Protein AF-A0A925ALG1-F1 (afdb_monomer_lite)

Foldseek 3Di:
DDPLLVVQLVLVLVLCVVLVQNVLSVLSVPPPRDLLVSVVSSCVGRNLQSVLVSCLVGDVLSLVVCLVNPVPSPVSNVVSVVSSLVVVVPFAADDFAEEAQKEKEQENDDFFKWKDKDPDDTDTDDDDNRIDIDGVVVVVNDFQDKTWIWIFTDDPVDTDTDTPPGIYGYDNPGSHYWYWYWDDDPPPIDIDTDD

Sequence (195 aa):
MNINQITDRSAGIKLAEAAGAPKTAALIADKDACFQDIFESAVSEIGPGPLVEALQKGPRLWSHMALSMLPNLGSHGEALNAALASSLAVSNHAQPGDRISKFSLYMGAAVSGIVRINNTNDYRNLFVKNTYEFNPADQNIPEGTVVRMYFGIEDDVFIGLAPAQETFIFDSSSPKIAYYTSAGIAGSQTFAFQP

pLDDT: mean 74.49, std 14.78, range [29.98, 96.06]

Radius of gyration: 17.81 Å; chains: 1; bounding box: 38×36×49 Å

Secondary structure (DSSP, 8-state):
--HHHHHHHHHHHHHHHHTT-HHHHHHHH-TT--HHHHHHHHHHHH-HHHHHHHHHHS-HHHHHHHHHH-TT-THHHHHHHHHHHHHT-SS-BPPTT-EESEEEEEESS--EEEEEETTSPPEE---BTTEEEE-GGGGTPPTT-EEEEEEEEEETTEEEEEEEEEEEEE-TT---EEEEEEESSTTS-EEEE--

Structure (mmCIF, N/CA/C/O backbone):
data_AF-A0A925ALG1-F1
#
_entry.id   AF-A0A925ALG1-F1
#
loop_
_atom_site.group_PDB
_atom_site.id
_atom_site.type_symbol
_atom_site.label_atom_id
_atom_site.label_alt_id
_atom_site.label_comp_id
_atom_site.label_asym_id
_atom_site.label_entity_id
_atom_site.label_seq_id
_atom_site.pdbx_PDB_ins_code
_atom_site.Cartn_x
_atom_site.Cartn_y
_atom_site.Cartn_z
_atom_site.occupancy
_atom_site.B_iso_or_equiv
_atom_site.auth_seq_id
_atom_site.auth_comp_id
_atom_site.auth_asym_id
_atom_site.auth_atom_id
_atom_site.pdbx_PDB_model_num
ATOM 1 N N . MET A 1 1 ? -4.505 -20.639 6.305 1.00 34.94 1 MET A N 1
ATOM 2 C CA . MET A 1 1 ? -4.236 -19.333 6.942 1.00 34.94 1 MET A CA 1
ATOM 3 C C . MET A 1 1 ? -2.771 -19.006 6.720 1.00 34.94 1 MET A C 1
ATOM 5 O O . MET A 1 1 ? -1.929 -19.818 7.080 1.00 34.94 1 MET A O 1
ATOM 9 N N . ASN A 1 2 ? -2.478 -17.922 6.003 1.00 37.62 2 ASN A N 1
ATOM 10 C CA . ASN A 1 2 ? -1.116 -17.589 5.580 1.00 37.62 2 ASN A CA 1
ATOM 11 C C . ASN A 1 2 ? -0.339 -16.989 6.771 1.00 37.62 2 ASN A C 1
ATOM 13 O O . ASN A 1 2 ? -0.888 -16.158 7.493 1.00 37.62 2 ASN A O 1
ATOM 17 N N . ILE A 1 3 ? 0.919 -17.395 6.977 1.00 29.98 3 ILE A N 1
ATOM 18 C CA . ILE A 1 3 ? 1.796 -16.995 8.102 1.00 29.98 3 ILE A CA 1
ATOM 19 C C . ILE A 1 3 ? 1.869 -15.466 8.279 1.00 29.98 3 ILE A C 1
ATOM 21 O O . ILE A 1 3 ? 2.016 -14.968 9.390 1.00 29.98 3 ILE A O 1
ATOM 25 N N . ASN A 1 4 ? 1.675 -14.708 7.202 1.00 42.00 4 ASN A N 1
ATOM 26 C CA . ASN A 1 4 ? 1.757 -13.249 7.217 1.00 42.00 4 ASN A CA 1
ATOM 27 C C . ASN A 1 4 ? 0.509 -12.552 7.800 1.00 42.00 4 ASN A C 1
ATOM 29 O O . ASN A 1 4 ? 0.645 -11.512 8.439 1.00 42.00 4 ASN A O 1
ATOM 33 N N . GLN A 1 5 ? -0.687 -13.156 7.700 1.00 49.25 5 GLN A N 1
ATOM 34 C CA . GLN A 1 5 ? -1.882 -12.651 8.403 1.00 49.25 5 GLN A CA 1
ATOM 35 C C . GLN A 1 5 ? -1.721 -12.751 9.927 1.00 49.25 5 GLN A C 1
ATOM 37 O O . GLN A 1 5 ? -2.285 -11.947 10.663 1.00 49.25 5 GLN A O 1
ATOM 42 N N . ILE A 1 6 ? -0.919 -13.712 10.399 1.00 51.75 6 ILE A N 1
ATOM 43 C CA . ILE A 1 6 ? -0.624 -13.905 11.822 1.00 51.75 6 ILE A CA 1
ATOM 44 C C . ILE A 1 6 ? 0.330 -12.807 12.326 1.00 51.75 6 ILE A C 1
ATOM 46 O O . ILE A 1 6 ? 0.125 -12.277 13.420 1.00 51.75 6 ILE A O 1
ATOM 50 N N . THR A 1 7 ? 1.330 -12.410 11.530 1.00 57.22 7 THR A N 1
ATOM 51 C CA . THR A 1 7 ? 2.317 -11.386 11.924 1.00 57.22 7 THR A CA 1
ATOM 52 C C . THR A 1 7 ? 1.706 -9.984 12.009 1.00 57.22 7 THR A C 1
ATOM 54 O O . THR A 1 7 ? 1.925 -9.287 13.001 1.00 57.22 7 THR A O 1
ATOM 57 N N . ASP A 1 8 ? 0.881 -9.586 11.036 1.00 68.56 8 ASP A N 1
ATOM 58 C CA . ASP A 1 8 ? 0.255 -8.253 11.031 1.00 68.56 8 ASP A CA 1
ATOM 59 C C . ASP A 1 8 ? -0.795 -8.100 12.131 1.00 68.56 8 ASP A C 1
ATOM 61 O O . ASP A 1 8 ? -0.852 -7.068 12.804 1.00 68.56 8 ASP A O 1
ATOM 65 N N . ARG A 1 9 ? -1.587 -9.150 12.377 1.00 77.19 9 ARG A N 1
ATOM 66 C CA . ARG A 1 9 ? -2.568 -9.156 13.469 1.00 77.19 9 ARG A CA 1
ATOM 67 C C . ARG A 1 9 ? -1.885 -9.166 14.834 1.00 77.19 9 ARG A C 1
ATOM 69 O O . ARG A 1 9 ? -2.334 -8.460 15.726 1.00 77.19 9 ARG A O 1
ATOM 76 N N . SER A 1 10 ? -0.740 -9.836 14.986 1.00 80.62 10 SER A N 1
ATOM 77 C CA . SER A 1 10 ? 0.048 -9.773 16.230 1.00 80.62 10 SER A CA 1
ATOM 78 C C . SER A 1 10 ? 0.541 -8.357 16.553 1.00 80.62 10 SER A C 1
ATOM 80 O O . SER A 1 10 ? 0.537 -7.954 17.716 1.00 80.62 10 SER A O 1
ATOM 82 N N . ALA A 1 11 ? 0.958 -7.584 15.544 1.00 80.81 11 ALA A N 1
ATOM 83 C CA . ALA A 1 11 ? 1.310 -6.176 15.731 1.00 80.81 11 ALA A CA 1
ATOM 84 C C . ALA A 1 11 ? 0.073 -5.324 16.062 1.00 80.81 11 ALA A C 1
ATOM 86 O O . ALA A 1 11 ? 0.122 -4.507 16.981 1.00 80.81 11 ALA A O 1
ATOM 87 N N . GLY A 1 12 ? -1.045 -5.566 15.368 1.00 85.00 12 GLY A N 1
ATOM 88 C CA . GLY A 1 12 ? -2.328 -4.916 15.635 1.00 85.00 12 GLY A CA 1
ATOM 89 C C . GLY A 1 12 ? -2.838 -5.145 17.062 1.00 85.00 12 GLY A C 1
ATOM 90 O O . GLY A 1 12 ? -3.246 -4.188 17.710 1.00 85.00 12 GLY A O 1
ATOM 91 N N . ILE A 1 13 ? -2.739 -6.374 17.586 1.00 88.50 13 ILE A N 1
ATOM 92 C CA . ILE A 1 13 ? -3.120 -6.718 18.969 1.00 88.50 13 ILE A CA 1
ATOM 93 C C . ILE A 1 13 ? -2.320 -5.879 19.962 1.00 88.50 13 ILE A C 1
ATOM 95 O O . ILE A 1 13 ? -2.911 -5.203 20.795 1.00 88.50 13 ILE A O 1
ATOM 99 N N . LYS A 1 14 ? -0.986 -5.847 19.834 1.00 88.75 14 LYS A N 1
ATOM 100 C CA . LYS A 1 14 ? -0.124 -5.068 20.740 1.00 88.75 14 LYS A CA 1
ATOM 101 C C . LYS A 1 14 ? -0.450 -3.578 20.717 1.00 88.75 14 LYS A C 1
ATOM 103 O O . LYS A 1 14 ? -0.397 -2.921 21.752 1.00 88.75 14 LYS A O 1
ATOM 108 N N . LEU A 1 15 ? -0.764 -3.036 19.540 1.00 89.50 15 LEU A N 1
ATOM 109 C CA . LEU A 1 15 ? -1.149 -1.633 19.394 1.00 89.50 15 LEU A CA 1
ATOM 110 C C . LEU A 1 15 ? -2.516 -1.355 20.022 1.00 89.50 15 LEU A C 1
ATOM 112 O O . LEU A 1 15 ? -2.658 -0.355 20.719 1.00 89.50 15 LEU A O 1
ATOM 116 N N . ALA A 1 16 ? -3.489 -2.246 19.828 1.00 91.38 16 ALA A N 1
ATOM 117 C CA . ALA A 1 16 ? -4.804 -2.143 20.449 1.00 91.38 16 ALA A CA 1
ATOM 118 C C . ALA A 1 16 ? -4.712 -2.244 21.981 1.00 91.38 16 ALA A C 1
ATOM 120 O O . ALA A 1 16 ? -5.287 -1.419 22.684 1.00 91.38 16 ALA A O 1
ATOM 121 N N . GLU A 1 17 ? -3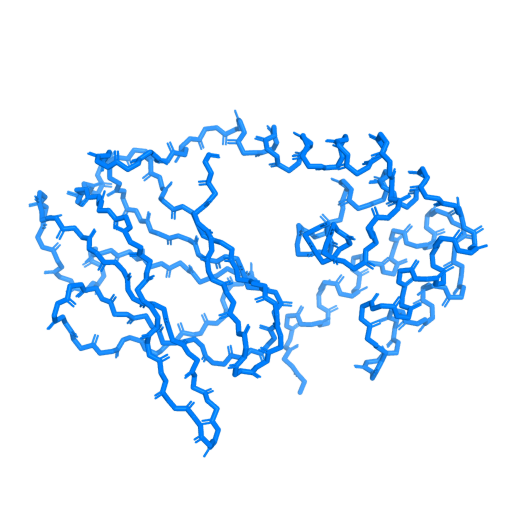.921 -3.180 22.511 1.00 92.50 17 GLU A N 1
ATOM 122 C CA . GLU A 1 17 ? -3.650 -3.301 23.949 1.00 92.50 17 GLU A CA 1
ATOM 123 C C . GLU A 1 17 ? -2.978 -2.041 24.510 1.00 92.50 17 GLU A C 1
ATOM 125 O O . GLU A 1 17 ? -3.431 -1.499 25.517 1.00 92.50 17 GLU A O 1
ATOM 130 N N . ALA A 1 18 ? -1.941 -1.530 23.837 1.00 90.88 18 ALA A N 1
ATOM 131 C CA . ALA A 1 18 ? -1.241 -0.313 24.249 1.00 90.88 18 ALA A CA 1
ATOM 132 C C . ALA A 1 18 ? -2.132 0.940 24.198 1.00 90.88 18 ALA A C 1
ATOM 134 O O . ALA A 1 18 ? -1.929 1.866 24.982 1.00 90.88 18 ALA A O 1
ATOM 135 N N . ALA A 1 19 ? -3.116 0.969 23.296 1.00 91.94 19 ALA A N 1
ATOM 136 C CA . ALA A 1 19 ? -4.103 2.039 23.191 1.00 91.94 19 ALA A CA 1
ATOM 137 C C . ALA A 1 19 ? -5.292 1.874 24.159 1.00 91.94 19 ALA A C 1
ATOM 139 O O . ALA A 1 19 ? -6.139 2.760 24.225 1.00 91.94 19 ALA A O 1
ATOM 140 N N . GLY A 1 20 ? -5.372 0.769 24.910 1.00 92.75 20 GLY A N 1
ATOM 141 C CA . GLY A 1 20 ? -6.489 0.496 25.817 1.00 92.75 20 GLY A CA 1
ATOM 142 C C . GLY A 1 20 ? -7.777 0.053 25.112 1.00 92.75 20 GLY A C 1
ATOM 143 O O . GLY A 1 20 ? -8.861 0.316 25.626 1.00 92.75 20 GLY A O 1
ATOM 144 N N . ALA A 1 21 ? -7.667 -0.623 23.963 1.00 96.06 21 ALA A N 1
ATOM 145 C CA . ALA A 1 21 ? -8.772 -1.126 23.137 1.00 96.06 21 ALA A CA 1
ATOM 146 C C . ALA A 1 21 ? -8.896 -2.671 23.204 1.00 96.06 21 ALA A C 1
ATOM 148 O O . ALA A 1 21 ? -8.574 -3.369 22.235 1.00 96.06 21 ALA A O 1
ATOM 149 N N . PRO A 1 22 ? -9.300 -3.261 24.347 1.00 94.44 22 PRO A N 1
ATOM 150 C CA . PRO A 1 22 ? -9.292 -4.711 24.533 1.00 94.44 22 PRO A CA 1
ATOM 151 C C . PRO A 1 22 ? -10.301 -5.459 23.648 1.00 94.44 22 PRO A C 1
ATOM 153 O O . PRO A 1 22 ? -10.017 -6.592 23.254 1.00 94.44 22 PRO A O 1
ATOM 156 N N . LYS A 1 23 ? -11.458 -4.873 23.295 1.00 94.38 23 LYS A N 1
ATOM 157 C CA . LYS A 1 23 ? -12.413 -5.538 22.383 1.00 94.38 23 LYS A CA 1
ATOM 158 C C . LYS A 1 23 ? -11.875 -5.559 20.960 1.00 94.38 23 LYS A C 1
ATOM 160 O O . LYS A 1 23 ? -11.981 -6.569 20.272 1.00 94.38 23 LYS A O 1
ATOM 165 N N . THR A 1 24 ? -11.233 -4.474 20.555 1.00 94.88 24 THR A N 1
ATOM 166 C CA . THR A 1 24 ? -10.537 -4.358 19.280 1.00 94.88 24 THR A CA 1
ATOM 167 C C . THR A 1 24 ? -9.401 -5.369 19.220 1.00 94.88 24 THR A C 1
ATOM 169 O O . THR A 1 24 ? -9.309 -6.100 18.245 1.00 94.88 24 THR A O 1
ATOM 172 N N . ALA A 1 25 ? -8.589 -5.505 20.273 1.00 92.81 25 ALA A N 1
ATOM 173 C CA . ALA A 1 25 ? -7.551 -6.535 20.340 1.00 92.81 25 ALA A CA 1
ATOM 174 C C . ALA A 1 25 ? -8.131 -7.953 20.171 1.00 92.81 25 ALA A C 1
ATOM 176 O O . ALA A 1 25 ? -7.583 -8.754 19.414 1.00 92.81 25 ALA A O 1
ATOM 177 N N . ALA A 1 26 ? -9.273 -8.246 20.803 1.00 89.50 26 ALA A N 1
ATOM 178 C CA . ALA A 1 26 ? -9.966 -9.524 20.644 1.00 89.50 26 ALA A CA 1
ATOM 179 C C . ALA A 1 26 ? -10.481 -9.747 19.208 1.00 89.50 26 ALA A C 1
ATOM 181 O O . ALA A 1 26 ? -10.302 -10.835 18.666 1.00 89.50 26 ALA A O 1
ATOM 182 N N . LEU A 1 27 ? -11.043 -8.720 18.562 1.00 86.81 27 LEU A N 1
ATOM 183 C CA . LEU A 1 27 ? -11.459 -8.778 17.152 1.00 86.81 27 LEU A CA 1
ATOM 184 C C . LEU A 1 27 ? -10.268 -8.942 16.204 1.00 86.81 27 LEU A C 1
ATOM 186 O O . LEU A 1 27 ? -10.342 -9.671 15.222 1.00 86.81 27 LEU A O 1
ATOM 190 N N . ILE A 1 28 ? -9.132 -8.318 16.504 1.00 84.88 28 ILE A N 1
ATOM 191 C CA . ILE A 1 28 ? -7.907 -8.540 15.736 1.00 84.88 28 ILE A CA 1
ATOM 192 C C . ILE A 1 28 ? -7.408 -9.976 15.933 1.00 84.88 28 ILE A C 1
ATOM 194 O O . ILE A 1 28 ? -6.905 -10.576 14.989 1.00 84.88 28 ILE A O 1
ATOM 198 N N . ALA A 1 29 ? -7.531 -10.556 17.124 1.00 82.81 29 ALA A N 1
ATOM 199 C CA . ALA A 1 29 ? -7.161 -11.952 17.349 1.00 82.81 29 ALA A CA 1
ATOM 200 C C . ALA A 1 29 ? -8.110 -12.935 16.642 1.00 82.81 29 ALA A C 1
ATOM 202 O O . ALA A 1 29 ? -7.680 -14.023 16.252 1.00 82.81 29 ALA A O 1
ATOM 203 N N . ASP A 1 30 ? -9.372 -12.548 16.436 1.00 79.19 30 ASP A N 1
ATOM 204 C CA . ASP A 1 30 ? -10.316 -13.317 15.639 1.00 79.19 30 ASP A CA 1
ATOM 205 C C . ASP A 1 30 ? -9.901 -13.299 14.166 1.00 79.19 30 ASP A C 1
ATOM 207 O O . ASP A 1 30 ? -9.869 -12.272 13.494 1.00 79.19 30 ASP A O 1
ATOM 211 N N . LYS A 1 31 ? -9.567 -14.477 13.656 1.00 71.06 31 LYS A N 1
ATOM 212 C CA . LYS A 1 31 ? -9.092 -14.683 12.293 1.00 71.06 31 LYS A CA 1
ATOM 213 C C . LYS A 1 31 ? -10.182 -14.476 11.233 1.00 71.06 31 LYS A C 1
ATOM 215 O O . LYS A 1 31 ? -9.845 -14.284 10.066 1.00 71.06 31 LYS A O 1
ATOM 220 N N . ASP A 1 32 ? -11.448 -14.547 11.639 1.00 75.12 32 ASP A N 1
ATOM 221 C CA . ASP A 1 32 ? -12.611 -14.424 10.763 1.00 75.12 32 ASP A CA 1
ATOM 222 C C . ASP A 1 32 ? -13.167 -12.982 10.763 1.00 75.12 32 ASP A C 1
ATOM 224 O O . ASP A 1 32 ? -13.966 -12.630 9.896 1.00 75.12 32 ASP A O 1
ATOM 228 N N . ALA A 1 33 ? -12.688 -12.114 11.667 1.00 70.25 33 ALA A N 1
ATOM 229 C CA . ALA A 1 33 ? -13.074 -10.707 11.719 1.00 70.25 33 ALA A CA 1
ATOM 230 C C . ALA A 1 33 ? -12.444 -9.888 10.582 1.00 70.25 33 ALA A C 1
ATOM 232 O O . ALA A 1 33 ? -11.220 -9.916 10.348 1.00 70.25 33 ALA A O 1
ATOM 233 N N . CYS A 1 34 ? -13.285 -9.104 9.907 1.00 74.56 34 CYS A N 1
ATOM 234 C CA . CYS A 1 34 ? -12.868 -8.243 8.812 1.00 74.56 34 CYS A CA 1
ATOM 235 C C . CYS A 1 34 ? -12.305 -6.900 9.314 1.00 74.56 34 CYS A C 1
ATOM 237 O O . CYS A 1 34 ? -12.505 -6.498 10.459 1.00 74.56 34 CYS A O 1
ATOM 239 N N . PHE A 1 35 ? -11.581 -6.186 8.445 1.00 78.31 35 PHE A N 1
ATOM 240 C CA . PHE A 1 35 ? -10.994 -4.885 8.789 1.00 78.31 35 PHE A CA 1
ATOM 241 C C . PHE A 1 35 ? -12.040 -3.840 9.186 1.00 78.31 35 PHE A C 1
ATOM 243 O O . PHE A 1 35 ? -11.765 -3.029 10.065 1.00 78.31 35 PHE A O 1
ATOM 250 N N . GLN A 1 36 ? -13.231 -3.876 8.582 1.00 79.25 36 GLN A N 1
ATOM 251 C CA . GLN A 1 36 ? -14.299 -2.939 8.914 1.00 79.25 36 GLN A CA 1
ATOM 252 C C . GLN A 1 36 ? -14.731 -3.093 10.379 1.00 79.25 36 GLN A C 1
ATOM 254 O O . GLN A 1 36 ? -14.685 -2.110 11.114 1.00 79.25 36 GLN A O 1
ATOM 259 N N . ASP A 1 37 ? -15.028 -4.316 10.831 1.00 80.00 37 ASP A N 1
ATOM 260 C CA . ASP A 1 37 ? -15.434 -4.583 12.221 1.00 80.00 37 ASP A CA 1
ATOM 261 C C . ASP A 1 37 ? -14.347 -4.169 13.225 1.00 80.00 37 ASP A C 1
ATOM 263 O O . ASP A 1 37 ? -14.627 -3.588 14.275 1.00 80.00 37 ASP A O 1
ATOM 267 N N . ILE A 1 38 ? -13.080 -4.433 12.884 1.00 87.12 38 ILE A N 1
ATOM 268 C CA . ILE A 1 38 ? -11.923 -4.042 13.698 1.00 87.12 38 ILE A CA 1
ATOM 269 C C . ILE A 1 38 ? -11.857 -2.520 13.833 1.00 87.12 38 ILE A C 1
ATOM 271 O O . ILE A 1 38 ? -11.677 -2.005 14.936 1.00 87.12 38 ILE A O 1
ATOM 275 N N . PHE A 1 39 ? -11.987 -1.791 12.726 1.00 89.81 39 PHE A N 1
ATOM 276 C CA . PHE A 1 39 ? -11.885 -0.338 12.735 1.00 89.81 39 PHE A CA 1
ATOM 277 C C . PHE A 1 39 ? -13.088 0.331 13.395 1.00 89.81 39 PHE A C 1
ATOM 279 O O . PHE A 1 39 ? -12.896 1.276 14.156 1.00 89.81 39 PHE A O 1
ATOM 286 N N . GLU A 1 40 ? -14.303 -0.168 13.177 1.00 88.75 40 GLU A N 1
ATOM 287 C CA . GLU A 1 40 ? -15.501 0.319 13.866 1.00 88.75 40 GLU A CA 1
ATOM 288 C C . GLU A 1 40 ? -15.393 0.101 15.382 1.00 88.75 40 GLU A C 1
ATOM 290 O O . GLU A 1 40 ? -15.655 1.025 16.158 1.00 88.75 40 GLU A O 1
ATOM 295 N N . SER A 1 41 ? -14.908 -1.070 15.815 1.00 92.25 41 SER A N 1
ATOM 296 C CA . SER A 1 41 ? -14.611 -1.334 17.228 1.00 92.25 41 SER A CA 1
ATOM 297 C C . SER A 1 41 ? -13.553 -0.377 17.775 1.00 92.25 41 SER A C 1
ATOM 299 O O . SER A 1 41 ? -13.741 0.193 18.850 1.00 92.25 41 SER A O 1
ATOM 301 N N . ALA A 1 42 ? -12.469 -0.145 17.032 1.00 93.69 42 ALA A N 1
ATOM 302 C CA . ALA A 1 42 ? -11.399 0.744 17.468 1.00 93.69 42 ALA A CA 1
ATOM 303 C C . ALA A 1 42 ? -11.889 2.190 17.613 1.00 93.69 42 ALA A C 1
ATOM 305 O O . ALA A 1 42 ? -11.650 2.829 18.636 1.00 93.69 42 ALA A O 1
ATOM 306 N N . VAL A 1 43 ? -12.641 2.700 16.633 1.00 92.62 43 VAL A N 1
ATOM 307 C CA . VAL A 1 43 ? -13.268 4.025 16.727 1.00 92.62 43 VAL A CA 1
ATOM 308 C C . VAL A 1 43 ? -14.210 4.089 17.930 1.00 92.62 43 VAL A C 1
ATOM 310 O O . VAL A 1 43 ? -14.211 5.093 18.638 1.00 92.62 43 VAL A O 1
ATOM 313 N N . SER A 1 44 ? -14.977 3.031 18.203 1.00 93.44 44 SER A N 1
ATOM 314 C CA . SER A 1 44 ? -15.883 2.998 19.352 1.00 93.44 44 SER A CA 1
ATOM 315 C C . SER A 1 44 ? -15.165 2.947 20.706 1.00 93.44 44 SER A C 1
ATOM 317 O O . SER A 1 44 ? -15.717 3.460 21.678 1.00 93.44 44 SER A O 1
ATOM 319 N N . GLU A 1 45 ? -14.002 2.299 20.812 1.00 95.62 45 GLU A N 1
ATOM 320 C CA . GLU A 1 45 ? -13.286 2.145 22.086 1.00 95.62 45 GLU A CA 1
ATOM 321 C C . GLU A 1 45 ? -12.354 3.313 22.396 1.00 95.62 45 GLU A C 1
ATOM 323 O O . GLU A 1 45 ? -12.323 3.786 23.530 1.00 95.62 45 GLU A O 1
ATOM 328 N N . ILE A 1 46 ? -11.593 3.769 21.401 1.00 94.31 46 ILE A N 1
ATOM 329 C CA . ILE A 1 46 ? -10.515 4.747 21.601 1.00 94.31 46 ILE A CA 1
ATOM 330 C C . ILE A 1 46 ? -10.713 6.031 20.797 1.00 94.31 46 ILE A C 1
ATOM 332 O O . ILE A 1 46 ? -9.968 6.990 20.977 1.00 94.31 46 ILE A O 1
ATOM 336 N N . GLY A 1 47 ? -11.731 6.092 19.940 1.00 92.06 47 GLY A N 1
ATOM 337 C CA . GLY A 1 47 ? -11.982 7.245 19.084 1.00 92.06 47 GLY A CA 1
ATOM 338 C C . GLY A 1 47 ? -11.058 7.313 17.858 1.00 92.06 47 GLY A C 1
ATOM 339 O O . GLY A 1 47 ? -10.061 6.593 17.756 1.00 92.06 47 GLY A O 1
ATOM 340 N N . PRO A 1 48 ? -11.371 8.202 16.897 1.00 89.25 48 PRO A N 1
ATOM 341 C CA . PRO A 1 48 ? -10.651 8.290 15.626 1.00 89.25 48 PRO A CA 1
ATOM 342 C C . PRO A 1 48 ? -9.210 8.801 15.775 1.00 89.25 48 PRO A C 1
ATOM 344 O O . PRO A 1 48 ? -8.331 8.336 15.058 1.00 89.25 48 PRO A O 1
ATOM 347 N N . GLY A 1 49 ? -8.943 9.722 16.707 1.00 89.56 49 GLY A N 1
ATOM 348 C CA . GLY A 1 49 ? -7.600 10.278 16.920 1.00 89.56 49 GLY A CA 1
ATOM 349 C C . GLY A 1 49 ? -6.586 9.218 17.371 1.00 89.56 49 GLY A C 1
ATOM 350 O O . GLY A 1 49 ? -5.635 8.950 16.634 1.00 89.56 49 GLY A O 1
ATOM 351 N N . 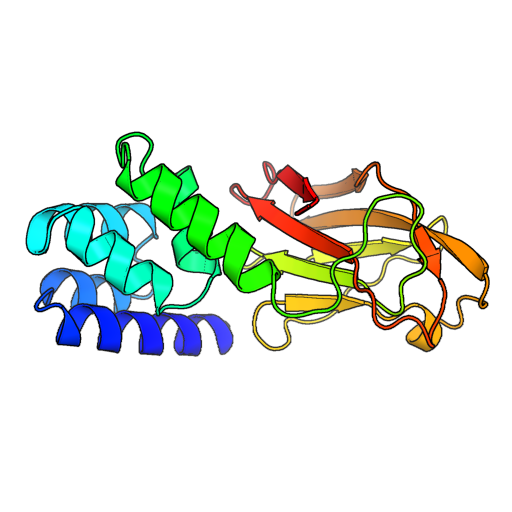PRO A 1 50 ? -6.806 8.556 18.523 1.00 91.00 50 PRO A N 1
ATOM 352 C CA . PRO A 1 50 ? -5.941 7.471 18.992 1.00 91.00 50 PRO A CA 1
ATOM 353 C C . PRO A 1 50 ? -5.843 6.291 18.020 1.00 91.00 50 PRO A C 1
ATOM 355 O O . PRO A 1 50 ? -4.770 5.702 17.884 1.00 91.00 50 PRO A O 1
ATOM 358 N N . LEU A 1 51 ? -6.920 5.975 17.287 1.00 91.88 51 LEU A N 1
ATOM 359 C CA . LEU A 1 51 ? -6.859 5.000 16.198 1.00 91.88 51 LEU A CA 1
ATOM 360 C C . LEU A 1 51 ? -5.852 5.427 15.121 1.00 91.88 51 LEU A C 1
ATOM 362 O O . LEU A 1 51 ? -4.990 4.635 14.749 1.00 91.88 51 LEU A O 1
ATOM 366 N N . VAL A 1 52 ? -5.917 6.668 14.634 1.00 89.25 52 VAL A N 1
ATOM 367 C CA . VAL A 1 52 ? -4.968 7.169 13.629 1.00 89.25 52 VAL A CA 1
ATOM 368 C C . VAL A 1 52 ? -3.527 7.142 14.143 1.00 89.25 52 VAL A C 1
ATOM 370 O O . VAL A 1 52 ? -2.639 6.705 13.412 1.00 89.25 52 VAL A O 1
ATOM 373 N N . GLU A 1 53 ? -3.278 7.516 15.398 1.00 88.31 53 GLU A N 1
ATOM 374 C CA . GLU A 1 53 ? -1.938 7.417 15.996 1.00 88.31 53 GLU A CA 1
ATOM 375 C C . GLU A 1 53 ? -1.424 5.971 16.069 1.00 88.31 53 GLU A C 1
ATOM 377 O O . GLU A 1 53 ? -0.233 5.717 15.864 1.00 88.31 53 GLU A O 1
ATOM 382 N N . ALA A 1 54 ? -2.305 5.010 16.360 1.00 89.25 54 ALA A N 1
ATOM 383 C CA . ALA A 1 54 ? -1.963 3.592 16.359 1.00 89.25 54 ALA A CA 1
ATOM 384 C C . ALA A 1 54 ? -1.669 3.090 14.936 1.00 89.25 54 ALA A C 1
ATOM 386 O O . ALA A 1 54 ? -0.672 2.399 14.722 1.00 89.25 54 ALA A O 1
ATOM 387 N N . LEU A 1 55 ? -2.477 3.490 13.950 1.00 87.19 55 LEU A N 1
ATOM 388 C CA . LEU A 1 55 ? -2.295 3.144 12.537 1.00 87.19 55 LEU A CA 1
ATOM 389 C C . LEU A 1 55 ? -0.976 3.689 11.975 1.00 87.19 55 LEU A C 1
ATOM 391 O O . LEU A 1 55 ? -0.276 2.983 11.255 1.00 87.19 55 LEU A O 1
ATOM 395 N N . GLN A 1 56 ? -0.566 4.896 12.369 1.00 83.75 56 GLN A N 1
ATOM 396 C CA . GLN A 1 56 ? 0.738 5.458 11.990 1.00 83.75 56 GLN A CA 1
ATOM 397 C C . GLN A 1 56 ? 1.934 4.627 12.492 1.00 83.75 56 GLN A C 1
ATOM 399 O O . GLN A 1 56 ? 3.004 4.674 11.887 1.00 83.75 56 GLN A O 1
ATOM 404 N N . LYS A 1 57 ? 1.765 3.865 13.580 1.00 82.12 57 LYS A N 1
ATOM 405 C CA . LYS A 1 57 ? 2.797 2.985 14.164 1.00 82.12 57 LYS A CA 1
ATOM 406 C C . LYS A 1 57 ? 2.678 1.532 13.692 1.00 82.12 57 LYS A C 1
ATOM 408 O O . LYS A 1 57 ? 3.599 0.744 13.908 1.00 82.12 57 LYS A O 1
ATOM 413 N N . GLY A 1 58 ? 1.535 1.166 13.117 1.00 76.38 58 GLY A N 1
ATOM 414 C CA . GLY A 1 58 ? 1.200 -0.195 12.719 1.00 76.38 58 GLY A CA 1
ATOM 415 C C . GLY A 1 58 ? 1.601 -0.551 11.290 1.00 76.38 58 GLY A C 1
ATOM 416 O O . GLY A 1 58 ? 2.234 0.236 10.584 1.00 76.38 58 GLY A O 1
ATOM 417 N N . PRO A 1 59 ? 1.244 -1.767 10.840 1.00 72.12 59 PRO A N 1
ATOM 418 C CA . PRO A 1 59 ? 1.471 -2.176 9.462 1.00 72.12 59 PRO A CA 1
ATOM 419 C C . PRO A 1 59 ? 0.755 -1.227 8.491 1.00 72.12 59 PRO A C 1
ATOM 421 O O . PRO A 1 59 ? -0.441 -0.980 8.629 1.00 72.12 59 PRO A O 1
ATOM 424 N N . ARG A 1 60 ? 1.461 -0.744 7.461 1.00 72.75 60 ARG A N 1
ATOM 425 C CA . ARG A 1 60 ? 0.924 0.222 6.477 1.00 72.75 60 ARG A CA 1
ATOM 426 C C . ARG A 1 60 ? -0.398 -0.197 5.847 1.00 72.75 60 ARG A C 1
ATOM 428 O O . ARG A 1 60 ? -1.251 0.647 5.590 1.00 72.75 60 ARG A O 1
ATOM 435 N N . LEU A 1 61 ? -0.554 -1.498 5.610 1.00 70.19 61 LEU A N 1
ATOM 436 C CA . LEU A 1 61 ? -1.784 -2.088 5.100 1.00 70.19 61 LEU A CA 1
ATOM 437 C C . LEU A 1 61 ? -3.005 -1.603 5.891 1.00 70.19 61 LEU A C 1
ATOM 439 O O . LEU A 1 61 ? -4.000 -1.200 5.302 1.00 70.19 61 LEU A O 1
ATOM 443 N N . TRP A 1 62 ? -2.908 -1.567 7.217 1.00 80.75 62 TRP A N 1
ATOM 444 C CA . TRP A 1 62 ? -4.011 -1.182 8.087 1.00 80.75 62 TRP A CA 1
ATOM 445 C C . TRP A 1 62 ? -4.384 0.282 7.901 1.00 80.75 62 TRP A C 1
ATOM 447 O O . TRP A 1 62 ? -5.562 0.606 7.835 1.00 80.75 62 TRP A O 1
ATOM 457 N N . SER A 1 63 ? -3.393 1.155 7.741 1.00 83.00 63 SER A N 1
ATOM 458 C CA . SER A 1 63 ? -3.605 2.578 7.476 1.00 83.00 63 SER A CA 1
ATOM 459 C C . SER A 1 63 ? -4.277 2.818 6.124 1.00 83.00 63 SER A C 1
ATOM 461 O O . SER A 1 63 ? -5.206 3.617 6.038 1.00 83.00 63 SER A O 1
ATOM 463 N N . HIS A 1 64 ? -3.869 2.095 5.075 1.00 74.56 64 HIS A N 1
ATOM 464 C CA . HIS A 1 64 ? -4.529 2.167 3.765 1.00 74.56 64 HIS A CA 1
ATOM 465 C C . HIS A 1 64 ? -5.970 1.641 3.812 1.00 74.56 64 HIS A C 1
ATOM 467 O O . HIS A 1 64 ? -6.878 2.258 3.247 1.00 74.56 64 HIS A O 1
ATOM 473 N N . MET A 1 65 ? -6.195 0.526 4.513 1.00 75.19 65 MET A N 1
ATOM 474 C CA . MET A 1 65 ? -7.536 -0.032 4.693 1.00 75.19 65 MET A CA 1
ATOM 475 C C . MET A 1 65 ? -8.422 0.920 5.498 1.00 75.19 65 MET A C 1
ATOM 477 O O . MET A 1 65 ? -9.560 1.156 5.108 1.00 75.19 65 MET A O 1
ATOM 481 N N . ALA A 1 66 ? -7.891 1.541 6.551 1.00 83.12 66 ALA A N 1
ATOM 482 C CA . ALA A 1 66 ? -8.610 2.526 7.349 1.00 83.12 66 ALA A CA 1
ATOM 483 C C . ALA A 1 66 ? -9.014 3.753 6.520 1.00 83.12 66 ALA A C 1
ATOM 485 O O . ALA A 1 66 ? -10.163 4.170 6.598 1.00 83.12 66 ALA A O 1
ATOM 486 N N . LEU A 1 67 ? -8.132 4.289 5.668 1.00 80.56 67 LEU A N 1
ATOM 487 C CA . LEU A 1 67 ? -8.481 5.396 4.762 1.00 80.56 67 LEU A CA 1
ATOM 488 C C . LEU A 1 67 ? -9.584 5.027 3.761 1.00 80.56 67 LEU A C 1
ATOM 490 O O . LEU A 1 67 ? -10.380 5.881 3.384 1.00 80.56 67 LEU A O 1
ATOM 494 N N . SER A 1 68 ? -9.638 3.762 3.342 1.00 75.69 68 SER A N 1
ATOM 495 C CA . SER A 1 68 ? -10.656 3.277 2.403 1.00 75.69 68 SER A CA 1
ATOM 496 C C . SER A 1 68 ? -11.999 3.001 3.088 1.00 75.69 68 SER A C 1
ATOM 498 O O . SER A 1 68 ? -13.051 3.184 2.483 1.00 75.69 68 SER A O 1
ATOM 500 N N . MET A 1 69 ? -11.966 2.535 4.339 1.00 78.81 69 MET A N 1
ATOM 501 C CA . MET A 1 69 ? -13.140 2.050 5.075 1.00 78.81 69 MET A CA 1
ATOM 502 C C . MET A 1 69 ? -13.736 3.086 6.031 1.00 78.81 69 MET A C 1
ATOM 504 O O . MET A 1 69 ? -14.899 2.965 6.404 1.00 78.81 69 MET A O 1
ATOM 508 N N . LEU A 1 70 ? -12.975 4.111 6.419 1.00 81.62 70 LEU A N 1
ATOM 509 C CA . LEU A 1 70 ? -13.406 5.159 7.342 1.00 81.62 70 LEU A CA 1
ATOM 510 C C . LEU A 1 70 ? -13.468 6.517 6.616 1.00 81.62 70 LEU A C 1
ATOM 512 O O . LEU A 1 70 ? -12.602 7.372 6.821 1.00 81.62 70 LEU A O 1
ATOM 516 N N . PRO A 1 71 ? -14.508 6.770 5.796 1.00 67.56 71 PRO A N 1
ATOM 517 C CA . PRO A 1 71 ? -14.621 8.003 5.009 1.00 67.56 71 PRO A CA 1
ATOM 518 C C . PRO A 1 71 ? -14.736 9.279 5.866 1.00 67.56 71 PRO A C 1
ATOM 520 O O . PRO A 1 71 ? -14.522 10.379 5.366 1.00 67.56 71 PRO A O 1
ATOM 523 N N . ASN A 1 72 ? -15.035 9.146 7.163 1.00 69.88 72 ASN A N 1
ATOM 524 C CA . ASN A 1 72 ? -15.294 10.258 8.082 1.00 69.88 72 ASN A CA 1
ATOM 525 C C . ASN A 1 72 ? -14.149 10.534 9.075 1.00 69.88 72 ASN A C 1
ATOM 527 O O . ASN A 1 72 ? -14.386 11.103 10.138 1.00 69.88 72 ASN A O 1
ATOM 531 N N . LEU A 1 73 ? -12.903 10.157 8.762 1.00 75.75 73 LEU A N 1
ATOM 532 C CA . LEU A 1 73 ? -11.754 10.481 9.626 1.00 75.75 73 LEU A CA 1
ATOM 533 C C . LEU A 1 73 ? -11.408 11.984 9.661 1.00 75.75 73 LEU A C 1
ATOM 535 O O . LEU A 1 73 ? -10.618 12.408 10.505 1.00 75.75 73 LEU A O 1
ATOM 539 N N . GLY A 1 74 ? -11.978 12.799 8.767 1.00 76.88 74 GLY A N 1
ATOM 540 C CA . GLY A 1 74 ? -11.742 14.245 8.720 1.00 76.88 74 GLY A CA 1
ATOM 541 C C . GLY A 1 74 ? -10.251 14.586 8.616 1.00 76.88 74 GLY A C 1
ATOM 542 O O . GLY A 1 74 ? -9.501 13.921 7.901 1.00 76.88 74 GLY A O 1
ATOM 543 N N . SER A 1 75 ? -9.797 15.575 9.388 1.00 79.88 75 SER A N 1
ATOM 544 C CA . SER A 1 75 ? -8.383 15.978 9.440 1.00 79.88 75 SER A CA 1
ATOM 545 C C . SER A 1 75 ? -7.438 14.868 9.927 1.00 79.88 75 SER A C 1
ATOM 547 O O . SER A 1 75 ? -6.255 14.881 9.590 1.00 79.88 75 SER A O 1
ATOM 549 N N . HIS A 1 76 ? -7.931 13.863 10.663 1.00 80.50 76 HIS A N 1
ATOM 550 C CA . HIS A 1 76 ? -7.123 12.693 11.027 1.00 80.50 76 HIS A CA 1
ATOM 551 C C . HIS A 1 76 ? -6.857 11.786 9.820 1.00 80.50 76 HIS A C 1
ATOM 553 O O . HIS A 1 76 ? -5.784 11.192 9.728 1.00 80.50 76 HIS A O 1
ATOM 559 N N . GLY A 1 77 ? -7.795 11.712 8.871 1.00 78.94 77 GLY A N 1
ATOM 560 C CA . GLY A 1 77 ? -7.605 11.007 7.604 1.00 78.94 77 GLY A CA 1
ATOM 561 C C . GLY A 1 77 ? -6.536 11.686 6.752 1.00 78.94 77 GLY A C 1
ATOM 562 O O . GLY A 1 77 ? -5.638 11.022 6.242 1.00 78.94 77 GLY A O 1
ATOM 563 N N . GLU A 1 78 ? -6.557 13.018 6.682 1.00 77.69 78 GLU A N 1
ATOM 564 C CA . GLU A 1 78 ? -5.512 13.800 6.009 1.00 77.69 78 GLU A CA 1
ATOM 565 C C . GLU A 1 78 ? -4.139 13.597 6.660 1.00 77.69 78 GLU A C 1
ATOM 567 O O . GLU A 1 78 ? -3.160 13.358 5.958 1.00 77.69 78 GLU A O 1
ATOM 572 N N . ALA A 1 79 ? -4.060 13.613 7.995 1.00 76.19 79 ALA A N 1
ATOM 573 C CA . ALA A 1 79 ? -2.819 13.365 8.727 1.00 76.19 79 ALA A CA 1
ATOM 574 C C . ALA A 1 79 ? -2.297 11.931 8.544 1.00 76.19 79 ALA A C 1
ATOM 576 O O . ALA A 1 79 ? -1.089 11.722 8.436 1.00 76.19 79 ALA A O 1
ATOM 577 N N . LEU A 1 80 ? -3.184 10.933 8.485 1.00 80.25 80 LEU A N 1
ATOM 578 C CA . LEU A 1 80 ? -2.811 9.548 8.199 1.00 80.25 80 LEU A CA 1
ATOM 579 C C . LEU A 1 80 ? -2.308 9.398 6.759 1.00 80.25 80 LEU A C 1
ATOM 581 O O . LEU A 1 80 ? -1.280 8.764 6.534 1.00 80.25 80 LEU A O 1
ATOM 585 N N . ASN A 1 81 ? -2.980 10.032 5.798 1.00 74.69 81 ASN A N 1
ATOM 586 C CA . ASN A 1 81 ? -2.566 10.044 4.398 1.00 74.69 81 ASN A CA 1
ATOM 587 C C . ASN A 1 81 ? -1.219 10.770 4.218 1.00 74.69 81 ASN A C 1
ATOM 589 O O . ASN A 1 81 ? -0.323 10.272 3.543 1.00 74.69 81 ASN A O 1
ATOM 593 N N . ALA A 1 82 ? -1.020 11.895 4.909 1.00 69.81 82 ALA A N 1
ATOM 594 C CA . ALA A 1 82 ? 0.249 12.615 4.939 1.00 69.81 82 ALA A CA 1
ATOM 595 C C . ALA A 1 82 ? 1.357 11.823 5.650 1.00 69.81 82 ALA A C 1
ATOM 597 O O . ALA A 1 82 ? 2.508 11.888 5.234 1.00 69.81 82 ALA A O 1
ATOM 598 N N . ALA A 1 83 ? 1.053 11.051 6.697 1.00 69.00 83 ALA A N 1
ATOM 599 C CA . ALA A 1 83 ? 2.010 10.152 7.351 1.00 69.00 83 ALA A CA 1
ATOM 600 C C . ALA A 1 83 ? 2.410 8.975 6.444 1.00 69.00 83 ALA A C 1
ATOM 602 O O . ALA A 1 83 ? 3.579 8.580 6.393 1.00 69.00 83 ALA A O 1
ATOM 603 N N . LEU A 1 84 ? 1.464 8.442 5.670 1.00 68.12 84 LEU A N 1
ATOM 604 C CA . LEU A 1 84 ? 1.752 7.453 4.633 1.00 68.12 84 LEU A CA 1
ATOM 605 C C . LEU A 1 84 ? 2.631 8.054 3.526 1.00 68.12 84 LEU A C 1
ATOM 607 O O . LEU A 1 84 ? 3.648 7.456 3.184 1.00 68.12 84 LEU A O 1
ATOM 611 N N . ALA A 1 85 ? 2.327 9.272 3.072 1.00 61.91 85 ALA A N 1
ATOM 612 C CA . ALA A 1 85 ? 3.120 10.010 2.087 1.00 61.91 85 ALA A CA 1
ATOM 613 C C . ALA A 1 85 ? 4.505 10.455 2.607 1.00 61.91 85 ALA A C 1
ATOM 615 O O . ALA A 1 85 ? 5.488 10.447 1.877 1.00 61.91 85 ALA A O 1
ATOM 616 N N . SER A 1 86 ? 4.631 10.819 3.883 1.00 53.47 86 SER A N 1
ATOM 617 C CA . SER A 1 86 ? 5.892 11.303 4.472 1.00 53.47 86 SER A CA 1
ATOM 618 C C . SER A 1 86 ? 6.791 10.180 4.979 1.00 53.47 86 SER A C 1
ATOM 620 O O . SER A 1 86 ? 8.008 10.318 4.955 1.00 53.47 86 SER A O 1
ATOM 622 N N . SER A 1 87 ? 6.245 9.018 5.342 1.00 48.66 87 SER A N 1
ATOM 623 C CA . SER A 1 87 ? 7.065 7.814 5.534 1.00 48.66 87 SER A CA 1
ATOM 624 C C . SER A 1 87 ? 7.552 7.219 4.203 1.00 48.66 87 SER A C 1
ATOM 626 O O . SER A 1 87 ? 8.452 6.384 4.209 1.00 48.66 87 SER A O 1
ATOM 628 N N . LEU A 1 88 ? 7.001 7.650 3.056 1.00 48.78 88 LEU A N 1
ATOM 629 C CA . LEU A 1 88 ? 7.606 7.480 1.723 1.00 48.78 88 LEU A CA 1
ATOM 630 C C . LEU A 1 88 ? 8.713 8.521 1.444 1.00 48.78 88 LEU A C 1
ATOM 632 O O . LEU A 1 88 ? 9.517 8.320 0.538 1.00 48.78 88 LEU A O 1
ATOM 636 N N . ALA A 1 89 ? 8.822 9.587 2.249 1.00 43.09 89 ALA A N 1
ATOM 637 C CA . ALA A 1 89 ? 9.882 10.595 2.134 1.00 43.09 89 ALA A CA 1
ATOM 638 C C . ALA A 1 89 ? 11.234 10.144 2.724 1.00 43.09 89 ALA A C 1
ATOM 640 O O . ALA A 1 89 ? 12.203 10.904 2.706 1.00 43.09 89 ALA A O 1
ATOM 641 N N . VAL A 1 90 ? 11.348 8.892 3.184 1.00 48.16 90 VAL A N 1
ATOM 642 C CA . VAL A 1 90 ? 12.647 8.245 3.405 1.00 48.16 90 VAL A CA 1
ATOM 643 C C . VAL A 1 90 ? 13.045 7.497 2.126 1.00 48.16 90 VAL A C 1
ATOM 645 O O . VAL A 1 90 ? 12.723 6.327 1.969 1.00 48.16 90 VAL A O 1
ATOM 648 N N . SER A 1 91 ? 13.747 8.219 1.239 1.00 62.00 91 SER A N 1
ATOM 649 C CA . SER A 1 91 ? 14.659 7.772 0.161 1.00 62.00 91 SER A CA 1
ATOM 650 C C . SER A 1 91 ? 14.182 6.666 -0.798 1.00 62.00 91 SER A C 1
ATOM 652 O O . SER A 1 91 ? 13.966 5.540 -0.368 1.00 62.00 91 SER A O 1
ATOM 654 N N . ASN A 1 92 ? 14.197 6.967 -2.111 1.00 74.56 92 ASN A N 1
ATOM 655 C CA . ASN A 1 92 ? 14.126 6.040 -3.262 1.00 74.56 92 ASN A CA 1
ATOM 656 C C . ASN A 1 92 ? 12.776 5.909 -3.988 1.00 74.56 92 ASN A C 1
ATOM 658 O O . ASN A 1 92 ? 12.579 4.953 -4.726 1.00 74.56 92 ASN A O 1
ATOM 662 N N . HIS A 1 93 ? 11.842 6.842 -3.850 1.00 77.50 93 HIS A N 1
ATOM 663 C CA . HIS A 1 93 ? 10.618 6.784 -4.652 1.00 77.50 93 HIS A CA 1
ATOM 664 C C . HIS A 1 93 ? 10.887 7.158 -6.126 1.00 77.50 93 HIS A C 1
ATOM 666 O O . HIS A 1 93 ? 11.599 8.127 -6.409 1.00 77.50 93 HIS A O 1
ATOM 672 N N . ALA A 1 94 ? 10.364 6.373 -7.066 1.00 83.12 94 ALA A N 1
ATOM 673 C CA . ALA A 1 94 ? 10.411 6.677 -8.493 1.00 83.12 94 ALA A CA 1
ATOM 674 C C . ALA A 1 94 ? 9.195 7.499 -8.914 1.00 83.12 94 ALA A C 1
ATOM 676 O O . ALA A 1 94 ? 8.121 7.288 -8.386 1.00 83.12 94 ALA A O 1
ATOM 677 N N . GLN A 1 95 ? 9.336 8.386 -9.889 1.00 84.50 95 GLN A N 1
ATOM 678 C CA . GLN A 1 95 ? 8.236 9.007 -10.629 1.00 84.50 95 GLN A CA 1
ATOM 679 C C . GLN A 1 95 ? 8.094 8.340 -12.005 1.00 84.50 95 GLN A C 1
ATOM 681 O O . GLN A 1 95 ? 9.050 7.717 -12.479 1.00 84.50 95 GLN A O 1
ATOM 686 N N . PRO A 1 96 ? 6.943 8.452 -12.690 1.00 84.75 96 PRO A N 1
ATOM 687 C CA . PRO A 1 96 ? 6.813 7.952 -14.053 1.00 84.75 96 PRO A CA 1
ATOM 688 C C . PRO A 1 96 ? 7.917 8.519 -14.957 1.00 84.75 96 PRO A C 1
ATOM 690 O O . PRO A 1 96 ? 8.205 9.715 -14.945 1.00 84.75 96 PRO A O 1
ATOM 693 N N . GLY A 1 97 ? 8.569 7.642 -15.718 1.00 84.19 97 GLY A N 1
ATOM 694 C CA . GLY A 1 97 ? 9.728 7.969 -16.553 1.00 84.19 97 GLY A CA 1
ATOM 695 C C . GLY A 1 97 ? 11.086 7.911 -15.843 1.00 84.19 97 GLY A C 1
ATOM 696 O O . GLY A 1 97 ? 12.113 7.939 -16.522 1.00 84.19 97 GLY A O 1
ATOM 697 N N . ASP A 1 98 ? 11.126 7.776 -14.514 1.00 89.50 98 ASP A N 1
ATOM 698 C CA . ASP A 1 98 ? 12.382 7.573 -13.795 1.00 89.50 98 ASP A CA 1
ATOM 699 C C . ASP A 1 98 ? 13.040 6.228 -14.124 1.00 89.50 98 ASP A C 1
ATOM 701 O O . ASP A 1 98 ? 12.413 5.254 -14.555 1.00 89.50 98 ASP A O 1
ATOM 705 N N . ARG A 1 99 ? 14.343 6.182 -13.841 1.00 92.50 99 ARG A N 1
ATOM 706 C CA . ARG A 1 99 ? 15.125 4.952 -13.760 1.00 92.50 99 ARG A CA 1
ATOM 707 C C . ARG A 1 99 ? 14.861 4.245 -12.437 1.00 92.50 99 ARG A C 1
ATOM 709 O O . ARG A 1 99 ? 14.956 4.896 -11.399 1.00 92.50 99 ARG A O 1
ATOM 716 N N . ILE A 1 100 ? 14.603 2.942 -12.447 1.00 90.75 100 ILE A N 1
ATOM 717 C CA . ILE A 1 100 ? 14.292 2.154 -11.244 1.00 90.75 100 ILE A CA 1
ATOM 718 C C . ILE A 1 100 ? 15.088 0.854 -11.190 1.00 90.75 100 ILE A C 1
ATOM 720 O O . ILE A 1 100 ? 15.311 0.228 -12.223 1.00 90.75 100 ILE A O 1
ATOM 724 N N . SER A 1 101 ? 15.435 0.408 -9.987 1.00 88.38 101 SER A N 1
ATOM 725 C CA . SER A 1 101 ? 16.059 -0.904 -9.778 1.00 88.38 101 SER A CA 1
ATOM 726 C C . SER A 1 101 ? 15.036 -2.011 -9.556 1.00 88.38 101 SER A C 1
ATOM 728 O O . SER A 1 101 ? 15.271 -3.152 -9.941 1.00 88.38 101 SER A O 1
ATOM 730 N N . LYS A 1 102 ? 13.886 -1.694 -8.956 1.00 84.75 102 LYS A N 1
ATOM 731 C CA . LYS A 1 102 ? 12.823 -2.669 -8.694 1.00 84.75 102 LYS A CA 1
ATOM 732 C C . LYS A 1 102 ? 11.449 -2.026 -8.552 1.00 84.75 102 LYS A C 1
ATOM 734 O O . LYS A 1 102 ? 11.303 -0.805 -8.485 1.00 84.75 102 LYS A O 1
ATOM 739 N N . PHE A 1 103 ? 10.451 -2.892 -8.474 1.00 80.94 103 PHE A N 1
ATOM 740 C CA . PHE A 1 103 ? 9.065 -2.568 -8.193 1.00 80.94 103 PHE A CA 1
ATOM 741 C C . PHE A 1 103 ? 8.620 -3.202 -6.884 1.00 80.94 103 PHE A C 1
ATOM 743 O O . PHE A 1 103 ? 9.044 -4.311 -6.554 1.00 80.94 103 PHE A O 1
ATOM 750 N N . SER A 1 104 ? 7.710 -2.530 -6.188 1.00 78.38 104 SER A N 1
ATOM 751 C CA . SER A 1 104 ? 7.131 -3.014 -4.939 1.00 78.38 104 SER A CA 1
ATOM 752 C C . SER A 1 104 ? 5.621 -2.767 -4.924 1.00 78.38 104 SER A C 1
ATOM 754 O O . SER A 1 104 ? 5.169 -1.628 -5.008 1.00 78.38 104 SER A O 1
ATOM 756 N N . LEU A 1 105 ? 4.828 -3.830 -4.802 1.00 73.75 105 LEU A N 1
ATOM 757 C CA . LEU A 1 105 ? 3.373 -3.763 -4.654 1.00 73.75 105 LEU A CA 1
ATOM 758 C C . LEU A 1 105 ? 2.973 -4.107 -3.215 1.00 73.75 105 LEU A C 1
ATOM 760 O O . LEU A 1 105 ? 3.234 -5.211 -2.737 1.00 73.75 105 LEU A O 1
ATOM 764 N N . TYR A 1 106 ? 2.282 -3.182 -2.554 1.00 68.44 106 TYR A N 1
ATOM 765 C CA . TYR A 1 106 ? 1.665 -3.388 -1.247 1.00 68.44 106 TYR A CA 1
ATOM 766 C C . TYR A 1 106 ? 0.222 -3.862 -1.426 1.00 68.44 106 TYR A C 1
ATOM 768 O O . TYR A 1 106 ? -0.611 -3.141 -1.983 1.00 68.44 106 TYR A O 1
ATOM 776 N N . MET A 1 107 ? -0.083 -5.075 -0.961 1.00 63.91 107 MET A N 1
ATOM 777 C CA . MET A 1 107 ? -1.400 -5.673 -1.169 1.00 63.91 107 MET A CA 1
ATOM 778 C C . MET A 1 107 ? -2.344 -5.509 0.021 1.00 63.91 107 MET A C 1
ATOM 780 O O . MET A 1 107 ? -2.008 -5.875 1.143 1.00 63.91 107 MET A O 1
ATOM 784 N N . GLY A 1 108 ? -3.550 -5.019 -0.292 1.00 50.47 108 GLY A N 1
ATOM 785 C CA . GLY A 1 108 ? -4.729 -4.847 0.569 1.00 50.47 108 GLY A CA 1
ATOM 786 C C . GLY A 1 108 ? -5.340 -6.138 1.138 1.00 50.47 108 GLY A C 1
ATOM 787 O O . GLY A 1 108 ? -5.886 -6.152 2.239 1.00 50.47 108 GLY A O 1
ATOM 788 N N . ALA A 1 109 ? -5.273 -7.229 0.368 1.00 47.44 109 ALA A N 1
ATOM 789 C CA . ALA A 1 109 ? -5.961 -8.491 0.644 1.00 47.44 109 ALA A CA 1
ATOM 790 C C . ALA A 1 109 ? -5.118 -9.706 0.215 1.00 47.44 109 ALA A C 1
ATOM 792 O O . ALA A 1 109 ? -4.247 -9.601 -0.649 1.00 47.44 109 ALA A O 1
ATOM 793 N N . ALA A 1 110 ? -5.387 -10.871 0.813 1.00 47.44 110 ALA A N 1
ATOM 794 C CA . ALA A 1 110 ? -4.707 -12.127 0.504 1.00 47.44 110 ALA A CA 1
ATOM 795 C C . ALA A 1 110 ? -5.275 -12.757 -0.779 1.00 47.44 110 ALA A C 1
ATOM 797 O O . ALA A 1 110 ? -6.163 -13.601 -0.710 1.00 47.44 110 ALA A O 1
ATOM 798 N N . VAL A 1 111 ? -4.764 -12.350 -1.940 1.00 50.12 111 VAL A N 1
ATOM 799 C CA . VAL A 1 111 ? -5.005 -13.038 -3.219 1.00 50.12 111 VAL A CA 1
ATOM 800 C C . VAL A 1 111 ? -3.683 -13.345 -3.911 1.00 50.12 111 VAL A C 1
ATOM 802 O O . VAL A 1 111 ? -2.670 -12.690 -3.662 1.00 50.12 111 VAL A O 1
ATOM 805 N N . SER A 1 112 ? -3.683 -14.361 -4.767 1.00 55.44 112 SER A N 1
ATOM 806 C CA . SER A 1 112 ? -2.557 -14.675 -5.642 1.00 55.44 112 SER A CA 1
ATOM 807 C C . SER A 1 112 ? -2.434 -13.569 -6.695 1.00 55.44 112 SER A C 1
ATOM 809 O O . SER A 1 112 ? -3.332 -13.382 -7.513 1.00 55.44 112 SER A O 1
ATOM 811 N N . GLY A 1 113 ? -1.351 -12.792 -6.645 1.00 60.59 113 GLY A N 1
ATOM 812 C CA . GLY A 1 113 ? -1.056 -11.759 -7.637 1.00 60.59 113 GLY A CA 1
ATOM 813 C C . GLY A 1 113 ? -0.350 -12.333 -8.867 1.00 60.59 113 GLY A C 1
ATOM 814 O O . GLY A 1 113 ? 0.606 -13.100 -8.731 1.00 60.59 113 GLY A O 1
ATOM 815 N N . ILE A 1 114 ? -0.792 -11.927 -10.057 1.00 66.50 114 ILE A N 1
ATOM 816 C CA . ILE A 1 114 ? -0.054 -12.090 -11.313 1.00 66.50 114 ILE A CA 1
ATOM 817 C C . ILE A 1 114 ? 0.641 -10.767 -11.609 1.00 66.50 114 ILE A C 1
ATOM 819 O O . ILE A 1 114 ? 0.002 -9.716 -11.605 1.00 66.50 114 ILE A O 1
ATOM 823 N N . VAL A 1 115 ? 1.935 -10.808 -11.902 1.00 70.88 115 VAL A N 1
ATOM 824 C CA . VAL A 1 115 ? 2.660 -9.652 -12.431 1.00 70.88 115 VAL A CA 1
ATOM 825 C C . VAL A 1 115 ? 3.173 -9.999 -13.816 1.00 70.88 115 VAL A C 1
ATOM 827 O O . VAL A 1 115 ? 3.818 -11.027 -14.008 1.00 70.88 115 VAL A O 1
ATOM 830 N N . ARG A 1 116 ? 2.923 -9.126 -14.788 1.00 74.38 116 ARG A N 1
ATOM 831 C CA . ARG A 1 116 ? 3.549 -9.198 -16.111 1.00 74.38 116 ARG A CA 1
ATOM 832 C C . ARG A 1 116 ? 4.334 -7.925 -16.363 1.00 74.38 116 ARG A C 1
ATOM 834 O O . ARG A 1 116 ? 3.816 -6.834 -16.132 1.00 74.38 116 ARG A O 1
ATOM 841 N N . ILE A 1 117 ? 5.551 -8.065 -16.888 1.00 73.56 117 ILE A N 1
ATOM 842 C CA . ILE A 1 117 ? 6.327 -6.922 -17.376 1.00 73.56 117 ILE A CA 1
ATOM 843 C C . ILE A 1 117 ? 6.375 -6.933 -18.893 1.00 73.56 117 ILE A C 1
ATOM 845 O O . ILE A 1 117 ? 6.803 -7.915 -19.500 1.00 73.56 117 ILE A O 1
ATOM 849 N N . ASN A 1 118 ? 5.976 -5.826 -19.516 1.00 77.38 118 ASN A N 1
ATOM 850 C CA . ASN A 1 118 ? 5.895 -5.709 -20.970 1.00 77.38 118 ASN A CA 1
ATOM 851 C C . ASN A 1 118 ? 5.114 -6.903 -21.562 1.00 77.38 118 ASN A C 1
ATOM 853 O O . ASN A 1 118 ? 3.981 -7.150 -21.159 1.00 77.38 118 ASN A O 1
ATOM 857 N N . ASN A 1 119 ? 5.737 -7.658 -22.472 1.00 72.69 119 ASN A N 1
ATOM 858 C CA . ASN A 1 119 ? 5.177 -8.861 -23.096 1.00 72.69 119 ASN A CA 1
ATOM 859 C C . ASN A 1 119 ? 5.903 -10.142 -22.640 1.00 72.69 119 ASN A C 1
ATOM 861 O O . ASN A 1 119 ? 6.013 -11.094 -23.408 1.00 72.69 119 ASN A O 1
ATOM 865 N N . THR A 1 120 ? 6.466 -10.145 -21.429 1.00 72.62 120 THR A N 1
ATOM 866 C CA . THR A 1 120 ? 7.083 -11.351 -20.849 1.00 72.62 120 THR A CA 1
ATOM 867 C C . THR A 1 120 ? 6.023 -12.321 -20.318 1.00 72.62 120 THR A C 1
ATOM 869 O O . THR A 1 120 ? 4.830 -12.006 -20.305 1.00 72.62 120 THR A O 1
ATOM 872 N N . ASN A 1 121 ? 6.455 -13.519 -19.913 1.00 75.75 121 ASN A N 1
ATOM 873 C CA . ASN A 1 121 ? 5.576 -14.494 -19.274 1.00 75.75 121 ASN A CA 1
ATOM 874 C C . ASN A 1 121 ? 5.007 -13.952 -17.959 1.00 75.75 121 ASN A C 1
ATOM 876 O O . ASN A 1 121 ? 5.598 -13.089 -17.313 1.00 75.75 121 ASN A O 1
ATOM 880 N N . ASP A 1 122 ? 3.864 -14.500 -17.557 1.00 72.12 122 ASP A N 1
ATOM 881 C CA . ASP A 1 122 ? 3.256 -14.181 -16.272 1.00 72.12 122 ASP A CA 1
ATOM 882 C C . ASP A 1 122 ? 4.125 -14.691 -15.128 1.00 72.12 122 ASP A C 1
ATOM 884 O O . ASP A 1 122 ? 4.390 -15.890 -15.009 1.00 72.12 122 ASP A O 1
ATOM 888 N N . TYR A 1 123 ? 4.526 -13.772 -14.258 1.00 70.19 123 TYR A N 1
ATOM 889 C CA . TYR A 1 123 ? 5.206 -14.098 -13.022 1.00 70.19 123 TYR A CA 1
ATOM 890 C C . TYR A 1 123 ? 4.166 -14.254 -11.926 1.00 70.19 123 TYR A C 1
ATOM 892 O O . TYR A 1 123 ? 3.424 -13.332 -11.583 1.00 70.19 123 TYR A O 1
ATOM 900 N N . ARG A 1 124 ? 4.123 -15.463 -11.383 1.00 64.38 124 ARG A N 1
ATOM 901 C CA . ARG A 1 124 ? 3.253 -15.867 -10.285 1.00 64.38 124 ARG A CA 1
ATOM 902 C C . ARG A 1 124 ? 4.189 -16.316 -9.182 1.00 64.38 124 ARG A C 1
ATOM 904 O O . ARG A 1 124 ? 4.810 -17.342 -9.400 1.00 64.38 124 ARG A O 1
ATOM 911 N N . ASN A 1 125 ? 4.395 -15.552 -8.104 1.00 60.16 125 ASN A N 1
ATOM 912 C CA . ASN A 1 125 ? 5.014 -16.026 -6.843 1.00 60.16 125 ASN A CA 1
ATOM 913 C C . ASN A 1 125 ? 5.112 -14.890 -5.800 1.00 60.16 125 ASN A C 1
ATOM 915 O O . ASN A 1 125 ? 5.551 -13.790 -6.111 1.00 60.16 125 ASN A O 1
ATOM 919 N N . LEU A 1 126 ? 4.453 -15.067 -4.646 1.00 51.00 126 LEU A N 1
ATOM 920 C CA . LEU A 1 126 ? 4.935 -15.452 -3.299 1.00 51.00 126 LEU A CA 1
ATOM 921 C C . LEU A 1 126 ? 5.235 -14.246 -2.392 1.00 51.00 126 LEU A C 1
ATOM 923 O O . LEU A 1 126 ? 6.311 -13.663 -2.400 1.00 51.00 126 LEU A O 1
ATOM 927 N N . PHE A 1 127 ? 4.225 -13.942 -1.573 1.00 51.72 127 PHE A N 1
ATOM 928 C CA . PHE A 1 127 ? 4.207 -13.024 -0.434 1.00 51.72 127 PHE A CA 1
ATOM 929 C C . PHE A 1 127 ? 5.495 -13.098 0.411 1.00 51.72 127 PHE A C 1
ATOM 931 O O . PHE A 1 127 ? 5.630 -13.969 1.276 1.00 51.72 127 PHE A O 1
ATOM 938 N N . VAL A 1 128 ? 6.409 -12.142 0.245 1.00 44.44 128 VAL A N 1
ATOM 939 C CA . VAL A 1 128 ? 7.515 -11.925 1.187 1.00 44.44 128 VAL A CA 1
ATOM 940 C C . VAL A 1 128 ? 7.235 -10.628 1.940 1.00 44.44 128 VAL A C 1
ATOM 942 O O . VAL A 1 128 ? 7.224 -9.554 1.354 1.00 44.44 128 VAL A O 1
ATOM 945 N N . LYS A 1 129 ? 6.996 -10.707 3.257 1.00 50.38 129 LYS A N 1
ATOM 946 C CA . LYS A 1 129 ? 6.860 -9.523 4.134 1.00 50.38 129 LYS A CA 1
ATOM 947 C C . LYS A 1 129 ? 5.802 -8.499 3.659 1.00 50.38 129 LYS A C 1
ATOM 949 O O . LYS A 1 129 ? 6.057 -7.298 3.653 1.00 50.38 129 LYS A O 1
ATOM 954 N N . ASN A 1 130 ? 4.620 -8.972 3.254 1.00 51.34 130 ASN A N 1
ATOM 955 C CA . ASN A 1 130 ? 3.467 -8.142 2.850 1.00 51.34 130 ASN A CA 1
ATOM 956 C C . ASN A 1 130 ? 3.672 -7.254 1.609 1.00 51.34 130 ASN A C 1
ATOM 958 O O . ASN A 1 130 ? 2.853 -6.376 1.341 1.00 51.34 130 ASN A O 1
ATOM 962 N N . THR A 1 131 ? 4.745 -7.475 0.849 1.00 57.38 131 THR A N 1
ATOM 963 C CA . THR A 1 131 ? 5.044 -6.728 -0.375 1.00 57.38 131 THR A CA 1
ATOM 964 C C . THR A 1 131 ? 5.421 -7.715 -1.471 1.00 57.38 131 THR A C 1
ATOM 966 O O . THR A 1 131 ? 6.182 -8.653 -1.238 1.00 57.38 131 THR A O 1
ATOM 969 N N . TYR A 1 132 ? 4.896 -7.518 -2.672 1.00 69.38 132 TYR A N 1
ATOM 970 C CA . TYR A 1 132 ? 5.409 -8.190 -3.858 1.00 69.38 132 TYR A CA 1
ATOM 971 C C . TYR A 1 132 ? 6.544 -7.336 -4.396 1.00 69.38 132 TYR A C 1
ATOM 973 O O . TYR A 1 132 ? 6.301 -6.252 -4.924 1.00 69.38 132 TYR A O 1
ATOM 981 N N . GLU A 1 133 ? 7.778 -7.793 -4.218 1.00 72.56 133 GLU A N 1
ATOM 982 C CA . GLU A 1 133 ? 8.922 -7.173 -4.873 1.00 72.56 133 GLU A CA 1
ATOM 983 C C . GLU A 1 133 ? 9.186 -7.867 -6.204 1.00 72.56 133 GLU A C 1
ATOM 985 O O . GLU A 1 133 ? 9.241 -9.094 -6.281 1.00 72.56 133 GLU A O 1
ATOM 990 N N . PHE A 1 134 ? 9.367 -7.070 -7.249 1.00 76.94 134 PHE A N 1
ATOM 991 C CA . PHE A 1 134 ? 9.795 -7.551 -8.547 1.00 76.94 134 PHE A CA 1
ATOM 992 C C . PHE A 1 134 ? 11.069 -6.821 -8.956 1.00 76.94 134 PHE A C 1
ATOM 994 O O . PHE A 1 134 ? 11.084 -5.596 -9.091 1.00 76.94 134 PHE A O 1
ATOM 1001 N N . ASN A 1 135 ? 12.129 -7.585 -9.195 1.00 82.25 135 ASN A N 1
ATOM 1002 C CA . ASN A 1 135 ? 13.390 -7.084 -9.714 1.00 82.25 135 ASN A CA 1
ATOM 1003 C C . ASN A 1 135 ? 13.536 -7.505 -11.189 1.00 82.25 135 ASN A C 1
ATOM 1005 O O . ASN A 1 135 ? 13.628 -8.704 -11.463 1.00 82.25 135 ASN A O 1
ATOM 1009 N N . PRO A 1 136 ? 13.572 -6.561 -12.150 1.00 83.50 136 PRO A N 1
ATOM 1010 C CA . PRO A 1 136 ? 13.765 -6.890 -13.562 1.00 83.50 136 PRO A CA 1
ATOM 1011 C C . PRO A 1 136 ? 15.043 -7.688 -13.856 1.00 83.50 136 PRO A C 1
ATOM 1013 O O . PRO A 1 136 ? 15.028 -8.518 -14.769 1.00 83.50 136 PRO A O 1
ATOM 1016 N N . ALA A 1 137 ? 16.105 -7.518 -13.057 1.00 84.69 137 ALA A N 1
ATOM 1017 C CA . ALA A 1 137 ? 17.337 -8.297 -13.199 1.00 84.69 137 ALA A CA 1
ATOM 1018 C C . ALA A 1 137 ? 17.097 -9.804 -13.024 1.00 84.69 137 ALA A C 1
ATOM 1020 O O . ALA A 1 137 ? 17.614 -10.603 -13.805 1.00 84.69 137 ALA A O 1
ATOM 1021 N N . ASP A 1 138 ? 16.262 -10.191 -12.053 1.00 82.00 138 ASP A N 1
ATOM 1022 C CA . ASP A 1 138 ? 15.966 -11.597 -11.743 1.00 82.00 138 ASP A CA 1
ATOM 1023 C C . ASP A 1 138 ? 15.244 -12.298 -12.906 1.00 82.00 138 ASP A C 1
ATOM 1025 O O . ASP A 1 138 ? 15.227 -13.524 -12.989 1.00 82.00 138 ASP A O 1
ATOM 1029 N N . GLN A 1 139 ? 14.664 -11.515 -13.822 1.00 77.75 139 GLN A N 1
ATOM 1030 C CA . GLN A 1 139 ? 13.974 -11.992 -15.019 1.00 77.75 139 GLN A CA 1
ATOM 1031 C C . GLN A 1 139 ? 14.778 -11.786 -16.308 1.00 77.75 139 GLN A C 1
ATOM 1033 O O . GLN A 1 139 ? 14.228 -11.904 -17.403 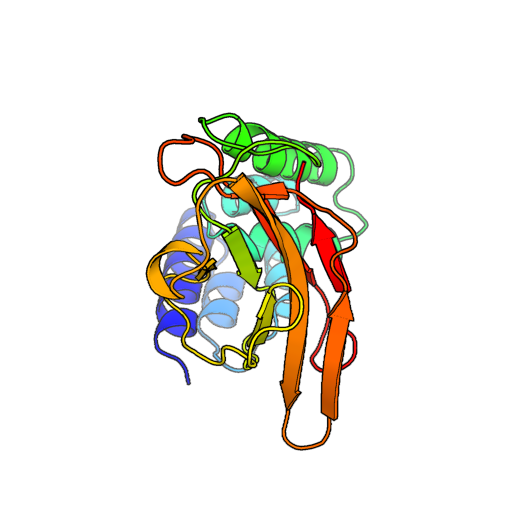1.00 77.75 139 GLN A O 1
ATOM 1038 N N . ASN A 1 140 ? 16.078 -11.492 -16.202 1.00 85.56 140 ASN A N 1
ATOM 1039 C CA . ASN A 1 140 ? 16.966 -11.226 -17.337 1.00 85.56 140 ASN A CA 1
ATOM 1040 C C . ASN A 1 140 ? 16.492 -10.066 -18.234 1.00 85.56 140 ASN A C 1
ATOM 1042 O O . ASN A 1 140 ? 16.759 -10.057 -19.438 1.00 85.56 140 ASN A O 1
ATOM 1046 N N . ILE A 1 141 ? 15.777 -9.086 -17.672 1.00 83.44 141 ILE A N 1
ATOM 1047 C CA . ILE A 1 141 ? 15.385 -7.883 -18.411 1.00 83.44 141 ILE A CA 1
ATOM 1048 C C . ILE A 1 141 ? 16.625 -6.982 -18.553 1.00 83.44 141 ILE A C 1
ATOM 1050 O O . ILE A 1 141 ? 17.239 -6.649 -17.540 1.00 83.44 141 ILE A O 1
ATOM 1054 N N . PRO A 1 142 ? 17.011 -6.565 -19.775 1.00 89.44 142 PRO A N 1
ATOM 1055 C CA . PRO A 1 142 ? 18.202 -5.743 -19.970 1.00 89.44 142 PRO A CA 1
ATOM 1056 C C . PRO A 1 142 ? 18.072 -4.335 -19.383 1.00 89.44 142 PRO A C 1
ATOM 1058 O O . PRO A 1 142 ? 17.019 -3.700 -19.487 1.00 89.44 142 PRO A O 1
ATOM 1061 N N . GLU A 1 143 ? 19.179 -3.819 -18.858 1.00 92.06 143 GLU A N 1
ATOM 1062 C CA . GLU A 1 143 ? 19.368 -2.412 -18.482 1.00 92.06 143 GLU A CA 1
ATOM 1063 C C . GLU A 1 143 ? 18.896 -1.444 -19.579 1.00 92.06 143 GLU A C 1
ATOM 1065 O O . GLU A 1 143 ? 19.116 -1.672 -20.770 1.00 92.06 143 GLU A O 1
ATOM 1070 N N . GLY A 1 144 ? 18.243 -0.348 -19.190 1.00 89.44 144 GLY A N 1
ATOM 1071 C CA . GLY A 1 144 ? 17.695 0.647 -20.117 1.00 89.44 144 GLY A CA 1
ATOM 1072 C C . GLY A 1 144 ? 16.366 0.259 -20.777 1.00 89.44 144 GLY A C 1
ATOM 1073 O O . GLY A 1 144 ? 15.779 1.083 -21.481 1.00 89.44 144 GLY A O 1
ATOM 1074 N N . THR A 1 145 ? 15.856 -0.955 -20.546 1.00 89.81 145 THR A N 1
ATOM 1075 C CA . THR A 1 145 ? 14.544 -1.378 -21.053 1.00 89.81 145 THR A CA 1
ATOM 1076 C C . THR A 1 145 ? 13.430 -0.559 -20.405 1.00 89.81 145 THR A C 1
ATOM 1078 O O . THR A 1 145 ? 13.375 -0.427 -19.182 1.00 89.81 145 THR A O 1
ATOM 1081 N N . VAL A 1 146 ? 12.499 -0.048 -21.217 1.00 89.31 146 VAL A N 1
ATOM 1082 C CA . VAL A 1 146 ? 11.251 0.524 -20.697 1.00 89.31 146 VAL A CA 1
ATOM 1083 C C . VAL A 1 146 ? 10.407 -0.606 -20.129 1.00 89.31 146 VAL A C 1
ATOM 1085 O O . VAL A 1 146 ? 10.086 -1.559 -20.836 1.00 89.31 146 VAL A O 1
ATOM 1088 N N . VAL A 1 147 ? 10.036 -0.497 -18.865 1.00 85.00 147 VAL A N 1
ATOM 1089 C CA . VAL A 1 147 ? 9.251 -1.482 -18.128 1.00 85.00 147 VAL A CA 1
ATOM 1090 C C . VAL A 1 147 ? 7.838 -0.947 -17.894 1.00 85.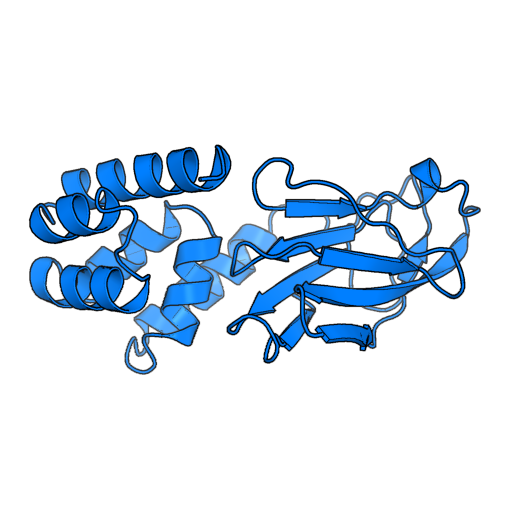00 147 VAL A C 1
ATOM 1092 O O . VAL A 1 147 ? 7.645 0.151 -17.371 1.00 85.00 147 VAL A O 1
ATOM 1095 N N . ARG A 1 148 ? 6.846 -1.735 -18.316 1.00 82.56 148 ARG A N 1
ATOM 1096 C CA . ARG A 1 148 ? 5.412 -1.551 -18.052 1.00 82.56 148 ARG A CA 1
ATOM 1097 C C . ARG A 1 148 ? 4.914 -2.709 -17.224 1.00 82.56 148 ARG A C 1
ATOM 1099 O O . ARG A 1 148 ? 5.213 -3.849 -17.576 1.00 82.56 148 ARG A O 1
ATOM 1106 N N . MET A 1 149 ? 4.140 -2.432 -16.184 1.00 75.38 149 MET A N 1
ATOM 1107 C CA . MET A 1 149 ? 3.625 -3.482 -15.316 1.00 75.38 149 MET A CA 1
ATOM 1108 C C . MET A 1 149 ? 2.131 -3.693 -15.499 1.00 75.38 149 MET A C 1
ATOM 1110 O O . MET A 1 149 ? 1.345 -2.751 -15.565 1.00 75.38 149 MET A O 1
ATOM 1114 N N . TYR A 1 150 ? 1.744 -4.957 -15.519 1.00 74.94 150 TYR A N 1
ATOM 1115 C CA . TYR A 1 150 ? 0.358 -5.375 -15.449 1.00 74.94 150 TYR A CA 1
ATOM 1116 C C . TYR A 1 150 ? 0.189 -6.196 -14.185 1.00 74.94 150 TYR A C 1
ATOM 1118 O O . TYR A 1 150 ? 0.964 -7.123 -13.939 1.00 74.94 150 TYR A O 1
ATOM 1126 N N . PHE A 1 151 ? -0.821 -5.844 -13.403 1.00 72.50 151 PHE A N 1
ATOM 1127 C CA . PHE A 1 151 ? -1.180 -6.560 -12.196 1.00 72.50 151 PHE A CA 1
ATOM 1128 C C . PHE A 1 151 ? -2.451 -7.335 -12.450 1.00 72.50 151 PHE A C 1
ATOM 1130 O O . PHE A 1 151 ? -3.402 -6.807 -13.016 1.00 72.50 151 PHE A O 1
ATOM 1137 N N . GLY A 1 152 ? -2.488 -8.580 -12.018 1.00 64.44 152 GLY A N 1
ATOM 1138 C CA . GLY A 1 152 ? -3.689 -9.379 -12.079 1.00 64.44 152 GLY A CA 1
ATOM 1139 C C . GLY A 1 152 ? -3.960 -10.101 -10.794 1.00 64.44 152 GLY A C 1
ATOM 1140 O O . GLY A 1 152 ? -3.087 -10.267 -9.944 1.00 64.44 152 GLY A O 1
ATOM 1141 N N . ILE A 1 153 ? -5.201 -10.540 -10.699 1.00 63.22 153 ILE A N 1
ATOM 1142 C CA . ILE A 1 153 ? -5.647 -11.453 -9.667 1.00 63.22 153 ILE A CA 1
ATOM 1143 C C . ILE A 1 153 ? -5.786 -12.810 -10.331 1.00 63.22 153 ILE A C 1
ATOM 1145 O O . ILE A 1 153 ? -6.316 -12.918 -11.440 1.00 63.22 153 ILE A O 1
ATOM 1149 N N . GLU A 1 154 ? -5.296 -13.824 -9.640 1.00 56.88 154 GLU A N 1
ATOM 1150 C CA . GLU A 1 154 ? -5.681 -15.196 -9.889 1.00 56.88 154 GLU A CA 1
ATOM 1151 C C . GLU A 1 154 ? -6.600 -15.653 -8.755 1.00 56.88 154 GLU A C 1
ATOM 1153 O O . GLU A 1 154 ? -6.168 -15.799 -7.610 1.00 56.88 154 GLU A O 1
ATOM 1158 N N . ASP A 1 155 ? -7.873 -15.832 -9.092 1.00 52.97 155 ASP A N 1
ATOM 1159 C CA . ASP A 1 155 ? -8.875 -16.529 -8.285 1.00 52.97 155 ASP A CA 1
ATOM 1160 C C . ASP A 1 155 ? -9.484 -17.647 -9.150 1.00 52.97 155 ASP A C 1
ATOM 1162 O O . ASP A 1 155 ? -9.445 -17.557 -10.381 1.00 52.97 155 ASP A O 1
ATOM 1166 N N . ASP A 1 156 ? -10.069 -18.677 -8.536 1.00 43.16 156 ASP A N 1
ATOM 1167 C CA . ASP A 1 156 ? -10.555 -19.910 -9.185 1.00 43.16 156 ASP A CA 1
ATOM 1168 C C . ASP A 1 156 ? -11.566 -19.653 -10.329 1.00 43.16 156 ASP A C 1
ATOM 1170 O O . ASP A 1 156 ? -11.839 -20.536 -11.144 1.00 43.16 156 ASP A O 1
ATOM 1174 N N . VAL A 1 157 ? -12.122 -18.438 -10.409 1.00 45.28 157 VAL A N 1
ATOM 1175 C CA . VAL A 1 157 ? -13.158 -18.022 -11.368 1.00 45.28 157 VAL A CA 1
ATOM 1176 C C . VAL A 1 157 ? -12.692 -16.906 -12.321 1.00 45.28 157 VAL A C 1
ATOM 1178 O O . VAL A 1 157 ? -13.254 -16.763 -13.408 1.00 45.28 157 VAL A O 1
ATOM 1181 N N . PHE A 1 158 ? -11.665 -16.122 -11.970 1.00 50.72 158 PHE A N 1
ATOM 1182 C CA . PHE A 1 158 ? -11.243 -14.951 -12.747 1.00 50.72 158 PHE A CA 1
ATOM 1183 C C . PHE A 1 158 ? -9.719 -14.813 -12.809 1.00 50.72 158 PHE A C 1
ATOM 1185 O O . PHE A 1 158 ? -9.053 -14.615 -11.796 1.00 50.72 158 PHE A O 1
ATOM 1192 N N . ILE A 1 159 ? -9.191 -14.825 -14.037 1.00 57.53 159 ILE A N 1
ATOM 1193 C CA . ILE A 1 159 ? -7.827 -14.399 -14.357 1.00 57.53 159 ILE A CA 1
ATOM 1194 C C . ILE A 1 159 ? -7.941 -13.130 -15.195 1.00 57.53 159 ILE A C 1
ATOM 1196 O O . ILE A 1 159 ? -8.430 -13.163 -16.325 1.00 57.53 159 ILE A O 1
ATOM 1200 N N . GLY A 1 160 ? -7.492 -12.005 -14.650 1.00 58.97 160 GLY A N 1
ATOM 1201 C CA . GLY A 1 160 ? -7.509 -10.727 -15.355 1.00 58.97 160 GLY A CA 1
ATOM 1202 C C . GLY A 1 160 ? -6.300 -9.888 -14.989 1.00 58.97 160 GLY A C 1
ATOM 1203 O O . GLY A 1 160 ? -6.012 -9.724 -13.809 1.00 58.97 160 GLY A O 1
ATOM 1204 N N . LEU A 1 161 ? -5.605 -9.360 -15.999 1.00 62.25 161 LEU A N 1
ATOM 1205 C CA . LEU A 1 161 ? -4.550 -8.363 -15.834 1.00 62.25 161 LEU A CA 1
ATOM 1206 C C . LEU A 1 161 ? -5.144 -6.967 -16.056 1.00 62.25 161 LEU A C 1
ATOM 1208 O O . LEU A 1 161 ? -5.603 -6.654 -17.154 1.00 62.25 161 LEU A O 1
ATOM 1212 N N . ALA A 1 162 ? -5.099 -6.121 -15.035 1.00 63.62 162 ALA A N 1
ATOM 1213 C CA . ALA A 1 162 ? -5.290 -4.688 -15.157 1.00 63.62 162 ALA A CA 1
ATOM 1214 C C . ALA A 1 162 ? -3.928 -4.007 -15.412 1.00 63.62 162 ALA A C 1
ATOM 1216 O O . ALA A 1 162 ? -2.944 -4.302 -14.725 1.00 63.62 162 ALA A O 1
ATOM 1217 N N . PRO A 1 163 ? -3.824 -3.096 -16.393 1.00 59.28 163 PRO A N 1
ATOM 1218 C CA . PRO A 1 163 ? -2.603 -2.329 -16.585 1.00 59.28 163 PRO A CA 1
ATOM 1219 C C . PRO A 1 163 ? -2.411 -1.339 -15.432 1.00 59.28 163 PRO A C 1
ATOM 1221 O O . PRO A 1 163 ? -3.312 -0.557 -15.129 1.00 59.28 163 PRO A O 1
ATOM 1224 N N . ALA A 1 164 ? -1.210 -1.306 -14.854 1.00 62.88 164 ALA A N 1
ATOM 1225 C CA . ALA A 1 164 ? -0.715 -0.078 -14.253 1.00 62.88 164 ALA A CA 1
ATOM 1226 C C . ALA A 1 164 ? -0.177 0.785 -15.400 1.00 62.88 164 ALA A C 1
ATOM 1228 O O . ALA A 1 164 ? 0.695 0.355 -16.152 1.00 62.88 164 ALA A O 1
ATOM 1229 N N . GLN A 1 165 ? -0.756 1.969 -15.600 1.00 66.50 165 GLN A N 1
ATOM 1230 C CA . GLN A 1 165 ? -0.540 2.748 -16.825 1.00 66.50 165 GLN A CA 1
ATOM 1231 C C . GLN A 1 165 ? 0.840 3.423 -16.912 1.00 66.50 165 GLN A C 1
ATOM 1233 O O . GLN A 1 165 ? 1.163 3.991 -17.954 1.00 66.50 165 GLN A O 1
ATOM 1238 N N . GLU A 1 166 ? 1.675 3.325 -15.875 1.00 82.38 166 GLU A N 1
ATOM 1239 C CA . GLU A 1 166 ? 2.958 4.025 -15.833 1.00 82.38 166 GLU A CA 1
ATOM 1240 C C . GLU A 1 166 ? 4.107 3.232 -16.465 1.00 82.38 166 GLU A C 1
ATOM 1242 O O . GLU A 1 166 ? 4.170 1.998 -16.441 1.00 82.38 166 GLU A O 1
ATOM 1247 N N . THR A 1 167 ? 5.070 3.978 -16.999 1.00 85.75 167 THR A N 1
ATOM 1248 C CA . THR A 1 167 ? 6.307 3.453 -17.586 1.00 85.75 167 THR A CA 1
ATOM 1249 C C . THR A 1 167 ? 7.519 3.905 -16.791 1.00 85.75 167 THR A C 1
ATOM 1251 O O . THR A 1 167 ? 7.609 5.077 -16.430 1.00 85.75 167 THR A O 1
ATOM 1254 N N . PHE A 1 168 ? 8.498 3.019 -16.626 1.00 89.88 168 PHE A N 1
ATOM 1255 C CA . PHE A 1 168 ? 9.796 3.335 -16.019 1.00 89.88 168 PHE A CA 1
ATOM 1256 C C . PHE A 1 168 ? 10.928 2.791 -16.888 1.00 89.88 168 PHE A C 1
ATOM 1258 O O . PHE A 1 168 ? 10.684 2.001 -17.800 1.00 89.88 168 PHE A O 1
ATOM 1265 N N . ILE A 1 169 ? 12.165 3.198 -16.622 1.00 91.25 169 ILE A N 1
ATOM 1266 C CA . ILE A 1 169 ? 13.361 2.653 -17.277 1.00 91.25 169 ILE A CA 1
ATOM 1267 C C . ILE A 1 169 ? 14.068 1.748 -16.273 1.00 91.25 169 ILE A C 1
ATOM 1269 O O . ILE A 1 169 ? 14.353 2.177 -15.160 1.00 91.25 169 ILE A O 1
ATOM 1273 N N . PHE A 1 170 ? 14.359 0.502 -16.636 1.00 91.69 170 PHE A N 1
ATOM 1274 C CA . PHE A 1 170 ? 15.120 -0.366 -15.745 1.00 91.69 170 PHE A CA 1
ATOM 1275 C C . PHE A 1 170 ? 16.579 0.102 -15.647 1.00 91.69 170 PHE A C 1
ATOM 1277 O O . PHE A 1 170 ? 17.227 0.353 -16.665 1.00 91.69 170 PHE A O 1
ATOM 1284 N N . ASP A 1 171 ? 17.050 0.247 -14.412 1.00 94.19 171 ASP A N 1
ATOM 1285 C CA . ASP A 1 171 ? 18.415 0.582 -14.034 1.00 94.19 171 ASP A CA 1
ATOM 1286 C C . ASP A 1 171 ? 18.760 -0.091 -12.698 1.00 94.19 171 ASP A C 1
ATOM 1288 O O . ASP A 1 171 ? 18.334 0.398 -11.647 1.00 94.19 171 ASP A O 1
ATOM 1292 N N . SER A 1 172 ? 19.510 -1.199 -12.692 1.00 90.50 172 SER A N 1
ATOM 1293 C CA . SER A 1 172 ? 19.814 -1.923 -11.438 1.00 90.50 172 SER A CA 1
ATOM 1294 C C . SER A 1 172 ? 20.620 -1.100 -10.434 1.00 90.50 172 SER A C 1
ATOM 1296 O O . SER A 1 172 ? 20.590 -1.395 -9.239 1.00 90.50 172 SER A O 1
ATOM 1298 N N . SER A 1 173 ? 21.316 -0.056 -10.896 1.00 91.00 173 SER A N 1
ATOM 1299 C CA . SER A 1 173 ? 22.068 0.858 -10.038 1.00 91.00 173 SER A CA 1
ATOM 1300 C C . SER A 1 173 ? 21.211 1.993 -9.485 1.00 91.00 173 SER A C 1
ATOM 1302 O O . SER A 1 173 ? 21.641 2.698 -8.567 1.00 91.00 173 SER A O 1
ATOM 1304 N N . SER A 1 174 ? 19.999 2.183 -10.021 1.00 89.62 174 SER A N 1
ATOM 1305 C CA . SER A 1 174 ? 19.119 3.242 -9.558 1.00 89.62 174 SER A CA 1
ATOM 1306 C C . SER A 1 174 ? 18.749 2.999 -8.101 1.00 89.62 174 SER A C 1
ATOM 1308 O O . SER A 1 174 ? 18.257 1.921 -7.747 1.00 89.62 174 SER A O 1
ATOM 1310 N N . PRO A 1 175 ? 18.890 4.019 -7.242 1.00 85.88 175 PRO A N 1
ATOM 1311 C CA . PRO A 1 175 ? 18.370 3.903 -5.900 1.00 85.88 175 PRO A CA 1
ATOM 1312 C C . PRO A 1 175 ? 16.845 3.773 -5.941 1.00 85.88 175 PRO A C 1
ATOM 1314 O O . PRO A 1 175 ? 16.296 3.186 -5.024 1.00 85.88 175 PRO A O 1
ATOM 1317 N N . LYS A 1 176 ? 16.165 4.266 -6.990 1.00 87.56 176 LYS A N 1
ATOM 1318 C CA . LYS A 1 176 ? 14.710 4.427 -7.031 1.00 87.56 176 LYS A CA 1
ATOM 1319 C C . LYS A 1 176 ? 13.941 3.118 -7.248 1.00 87.56 176 LYS A C 1
ATOM 1321 O O . LYS A 1 176 ? 14.378 2.218 -7.961 1.00 87.56 176 LYS A O 1
ATOM 1326 N N . ILE A 1 177 ? 12.747 3.070 -6.671 1.00 83.94 177 ILE A N 1
ATOM 1327 C CA . ILE A 1 177 ? 11.807 1.955 -6.645 1.00 83.94 177 ILE A CA 1
ATOM 1328 C C . ILE A 1 177 ? 10.425 2.509 -7.002 1.00 83.94 177 ILE A C 1
ATOM 1330 O O . ILE A 1 177 ? 10.017 3.545 -6.477 1.00 83.94 177 ILE A O 1
ATOM 1334 N N . ALA A 1 178 ? 9.707 1.827 -7.891 1.00 83.38 178 ALA A N 1
ATOM 1335 C CA . ALA A 1 178 ? 8.330 2.178 -8.232 1.00 83.38 178 ALA A CA 1
ATOM 1336 C C . ALA A 1 178 ? 7.345 1.425 -7.329 1.00 83.38 178 ALA A C 1
ATOM 1338 O O . ALA A 1 178 ? 7.385 0.192 -7.253 1.00 83.38 178 ALA A O 1
ATOM 1339 N N . TYR A 1 179 ? 6.453 2.161 -6.663 1.00 79.38 179 TYR A N 1
ATOM 1340 C CA . TYR A 1 179 ? 5.543 1.597 -5.671 1.00 79.38 179 TYR A CA 1
ATOM 1341 C C . TYR A 1 179 ? 4.083 1.650 -6.109 1.00 79.38 179 TYR A C 1
ATOM 1343 O O . TYR A 1 179 ? 3.601 2.639 -6.656 1.00 79.38 179 TYR A O 1
ATOM 1351 N N . TYR A 1 180 ? 3.361 0.575 -5.807 1.00 76.38 180 TYR A N 1
ATOM 1352 C CA . TYR A 1 180 ? 1.935 0.448 -6.080 1.00 76.38 180 TYR A CA 1
ATOM 1353 C C . TYR A 1 180 ? 1.191 -0.056 -4.855 1.00 76.38 180 TYR A C 1
ATOM 1355 O O . TYR A 1 180 ? 1.730 -0.820 -4.052 1.00 76.38 180 TYR A O 1
ATOM 1363 N N . THR A 1 181 ? -0.070 0.337 -4.732 1.00 71.69 181 THR A N 1
ATOM 1364 C CA . THR A 1 181 ? -1.004 -0.237 -3.763 1.00 71.69 181 THR A CA 1
ATOM 1365 C C . THR A 1 181 ? -2.175 -0.875 -4.490 1.00 71.69 181 THR A C 1
ATOM 1367 O O . THR A 1 181 ? -2.583 -0.417 -5.561 1.00 71.69 181 THR A O 1
ATOM 1370 N N . SER A 1 182 ? -2.712 -1.945 -3.908 1.00 69.81 182 SER A N 1
ATOM 1371 C CA . SER A 1 182 ? -3.961 -2.558 -4.355 1.00 69.81 182 SER A CA 1
ATOM 1372 C C . SER A 1 182 ? -5.045 -2.393 -3.288 1.00 69.81 182 SER A C 1
ATOM 1374 O O . SER A 1 182 ? 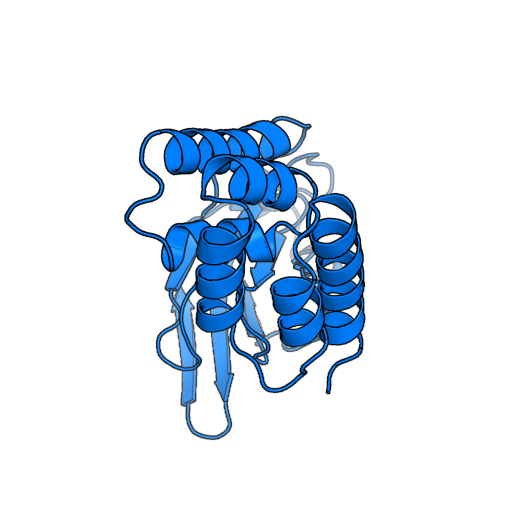-4.810 -2.729 -2.125 1.00 69.81 182 SER A O 1
ATOM 1376 N N . ALA A 1 183 ? -6.247 -1.980 -3.679 1.00 61.06 183 ALA A N 1
ATOM 1377 C CA . ALA A 1 183 ? -7.404 -1.861 -2.787 1.00 61.06 183 ALA A CA 1
ATOM 1378 C C . ALA A 1 183 ? -8.642 -2.544 -3.386 1.00 61.06 183 ALA A C 1
ATOM 1380 O O . ALA A 1 183 ? -8.758 -2.639 -4.604 1.00 61.06 183 ALA A O 1
ATOM 1381 N N . GLY A 1 184 ? -9.562 -3.011 -2.536 1.00 54.84 184 GLY A N 1
ATOM 1382 C CA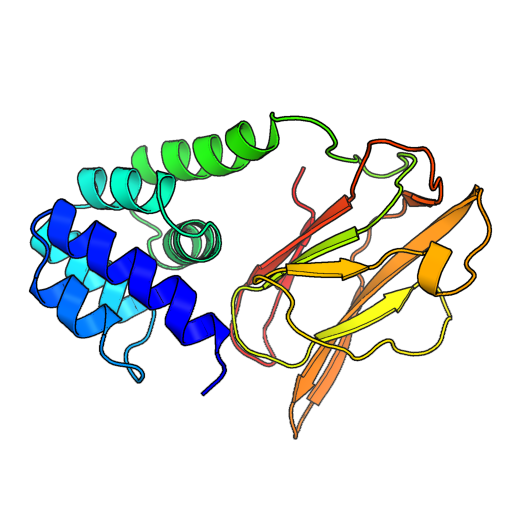 . GLY A 1 184 ? -10.793 -3.707 -2.943 1.00 54.84 184 GLY A CA 1
ATOM 1383 C C . GLY A 1 184 ? -10.767 -5.225 -2.717 1.00 54.84 184 GLY A C 1
ATOM 1384 O O . GLY A 1 184 ? -9.721 -5.806 -2.412 1.00 54.84 184 GLY A O 1
ATOM 1385 N N . ILE A 1 185 ? -11.940 -5.858 -2.837 1.00 53.41 185 ILE A N 1
ATOM 1386 C CA . ILE A 1 185 ? -12.110 -7.315 -2.715 1.00 53.41 185 ILE A CA 1
ATOM 1387 C C . ILE A 1 185 ? -11.610 -8.041 -3.975 1.00 53.41 185 ILE A C 1
ATOM 1389 O O . ILE A 1 185 ? -11.421 -7.428 -5.029 1.00 53.41 185 ILE A O 1
ATOM 1393 N N . ALA A 1 186 ? -11.384 -9.355 -3.865 1.00 51.31 186 ALA A N 1
ATOM 1394 C CA . ALA A 1 186 ? -11.034 -10.199 -5.008 1.00 51.31 186 ALA A CA 1
ATOM 1395 C C . ALA A 1 186 ? -12.035 -9.984 -6.163 1.00 51.31 186 ALA A C 1
ATOM 1397 O O . ALA A 1 186 ? -13.242 -9.915 -5.941 1.00 51.31 186 ALA A O 1
ATOM 1398 N N . GLY A 1 187 ? -11.530 -9.798 -7.386 1.00 54.03 187 GLY A N 1
ATOM 1399 C CA . GLY A 1 187 ? -12.338 -9.506 -8.579 1.00 54.03 187 GLY A CA 1
ATOM 1400 C C . GLY A 1 187 ? -12.733 -8.033 -8.790 1.00 54.03 187 GLY A C 1
ATOM 1401 O O . GLY A 1 187 ? -13.089 -7.674 -9.908 1.00 54.03 187 GLY A O 1
ATOM 1402 N N . SER A 1 188 ? -12.619 -7.161 -7.779 1.00 60.94 188 SER A N 1
ATOM 1403 C CA . SER A 1 188 ? -12.898 -5.714 -7.898 1.00 60.94 188 SER A CA 1
ATOM 1404 C C . SER A 1 188 ? -11.690 -4.836 -7.550 1.00 60.94 188 SER A C 1
ATOM 1406 O O . SER A 1 188 ? -11.850 -3.660 -7.218 1.00 60.94 188 SER A O 1
ATOM 1408 N N . GLN A 1 189 ? -10.492 -5.420 -7.528 1.00 62.72 189 GLN A N 1
ATOM 1409 C CA . GLN A 1 189 ? -9.304 -4.747 -7.023 1.00 62.72 189 GLN A CA 1
ATOM 1410 C C . GLN A 1 189 ? -8.841 -3.645 -7.982 1.00 62.72 189 GLN A C 1
ATOM 1412 O O . GLN A 1 189 ? -8.757 -3.844 -9.194 1.00 62.72 189 GLN A O 1
ATOM 1417 N N . THR A 1 190 ? -8.508 -2.486 -7.426 1.00 66.19 190 THR A N 1
ATOM 1418 C CA . THR A 1 190 ? -7.930 -1.349 -8.145 1.00 66.19 190 THR A CA 1
ATOM 1419 C C . THR A 1 190 ? -6.469 -1.183 -7.759 1.00 66.19 190 THR A C 1
ATOM 1421 O O . THR A 1 190 ? -6.131 -1.310 -6.580 1.00 66.19 190 THR A O 1
ATOM 1424 N N . PHE A 1 191 ? -5.624 -0.847 -8.731 1.00 70.31 191 PHE A N 1
ATOM 1425 C CA . PHE A 1 191 ? -4.201 -0.587 -8.521 1.00 70.31 191 PHE A CA 1
ATOM 1426 C C . PHE A 1 191 ? -3.911 0.895 -8.714 1.00 70.31 191 PHE A C 1
ATOM 1428 O O . PHE A 1 191 ? -4.337 1.482 -9.709 1.00 70.31 191 PHE A O 1
ATOM 1435 N N . ALA A 1 192 ? -3.177 1.490 -7.779 1.00 70.19 192 ALA A N 1
ATOM 1436 C CA . ALA A 1 192 ? -2.792 2.891 -7.843 1.00 70.19 192 ALA A CA 1
ATOM 1437 C C . ALA A 1 192 ? -1.291 3.046 -7.616 1.00 70.19 192 ALA A C 1
ATOM 1439 O O . ALA A 1 192 ? -0.726 2.479 -6.673 1.00 70.19 192 ALA A O 1
ATOM 1440 N N . PHE A 1 193 ? -0.660 3.836 -8.481 1.00 72.81 193 PHE A N 1
ATOM 1441 C CA . PHE A 1 193 ? 0.701 4.293 -8.260 1.00 72.81 193 PHE A CA 1
ATOM 1442 C C . PHE A 1 193 ? 0.737 5.152 -6.996 1.00 72.81 193 PHE A C 1
ATOM 1444 O O . PHE A 1 193 ? -0.125 6.010 -6.797 1.00 72.81 193 PHE A O 1
ATOM 1451 N N . GLN A 1 194 ? 1.692 4.881 -6.114 1.00 68.25 194 GLN A N 1
ATOM 1452 C CA . GLN A 1 194 ? 1.980 5.780 -5.002 1.00 68.25 194 GLN A CA 1
ATOM 1453 C C . GLN A 1 194 ? 2.969 6.818 -5.524 1.00 68.25 194 GLN A C 1
ATOM 1455 O O . GLN A 1 194 ? 3.921 6.383 -6.148 1.00 68.25 194 GLN A O 1
ATOM 1460 N N . PRO A 1 195 ? 2.736 8.130 -5.378 1.00 57.28 195 PRO A N 1
ATOM 1461 C CA . PRO A 1 195 ? 3.692 9.163 -5.774 1.00 57.28 195 PRO A CA 1
ATOM 1462 C C . PRO A 1 195 ? 4.780 9.429 -4.725 1.00 57.28 195 PRO A C 1
ATOM 1464 O O . PRO A 1 195 ? 4.542 9.183 -3.520 1.00 57.28 195 PRO A O 1
#